Protein AF-A0A174ZWY0-F1 (afdb_monomer_lite)

Organism: NCBI:txid39492

Sequence (234 aa):
MPGLCCGNSKGGGRMTVTKEIIAAKVEEMAKLSKEKATLDLRYKELEAFFLKLGGEKLRDSKRRTCTFDDNDGHDVTYTEARTVKIISPAVLKRLMGDAFGDYIKESLEPKYTFKSKELERTFASVYSADIAVPERKLTVDEFYDQLPCDDSAKSALRKKLKGANFLTDCKNLVSIGGFSDEDAADYAYLFSECLEWQRFMTVLDTIESKRTVEEVIRAINSAISVSDTTKITV

pLDDT: mean 82.77, std 14.69, range [33.56, 97.81]

Structure (mmCIF, N/CA/C/O backbone):
data_AF-A0A174ZWY0-F1
#
_entry.id   AF-A0A174ZWY0-F1
#
loop_
_atom_site.group_PDB
_atom_site.id
_atom_site.type_symbol
_atom_site.label_atom_id
_atom_site.label_alt_id
_atom_site.label_comp_id
_atom_site.label_asym_id
_atom_site.label_entity_id
_atom_site.label_seq_id
_atom_site.pdbx_PDB_ins_code
_atom_site.Cartn_x
_atom_site.Cartn_y
_atom_site.Cartn_z
_atom_site.occupancy
_atom_site.B_iso_or_equiv
_atom_site.auth_seq_id
_atom_site.auth_comp_id
_atom_site.auth_asym_id
_atom_site.auth_atom_id
_atom_site.pdbx_PDB_model_num
ATOM 1 N N . MET A 1 1 ? 39.616 13.494 51.678 1.00 34.00 1 MET A N 1
ATOM 2 C CA . MET A 1 1 ? 39.734 14.419 50.529 1.00 34.00 1 MET A CA 1
ATOM 3 C C . MET A 1 1 ? 40.102 13.614 49.293 1.00 34.00 1 MET A C 1
ATOM 5 O O . MET A 1 1 ? 40.924 12.722 49.439 1.00 34.00 1 MET A O 1
ATOM 9 N N . PRO A 1 2 ? 39.586 13.946 48.105 1.00 38.81 2 PRO A N 1
ATOM 10 C CA . PRO A 1 2 ? 38.194 13.875 47.669 1.00 38.81 2 PRO A CA 1
ATOM 11 C C . PRO A 1 2 ? 37.958 12.661 46.747 1.00 38.81 2 PRO A C 1
ATOM 13 O O . PRO A 1 2 ? 38.846 12.228 46.018 1.00 38.81 2 PRO A O 1
ATOM 16 N N . GLY A 1 3 ? 36.740 12.119 46.796 1.00 34.44 3 GLY A N 1
ATOM 17 C CA . GLY A 1 3 ? 36.293 11.021 45.945 1.00 34.44 3 GLY A CA 1
ATOM 18 C C . GLY A 1 3 ? 36.010 11.471 44.511 1.00 34.44 3 GLY A C 1
ATOM 19 O O . GLY A 1 3 ? 35.373 12.500 44.288 1.00 34.44 3 GLY A O 1
ATOM 20 N N . LEU A 1 4 ? 36.457 10.668 43.544 1.00 36.72 4 LEU A N 1
ATOM 21 C CA . LEU A 1 4 ? 36.043 10.768 42.147 1.00 36.72 4 LEU A CA 1
ATOM 22 C C . LEU A 1 4 ? 34.614 10.223 42.014 1.00 36.72 4 LEU A C 1
ATOM 24 O O . LEU A 1 4 ? 34.397 9.018 41.907 1.00 36.72 4 LEU A O 1
ATOM 28 N N . CYS A 1 5 ? 33.630 11.119 42.010 1.00 34.81 5 CYS A N 1
ATOM 29 C CA . CYS A 1 5 ? 32.322 10.830 41.434 1.00 34.81 5 CYS A CA 1
ATOM 30 C C . CYS A 1 5 ? 32.429 10.971 39.912 1.00 34.81 5 CYS A C 1
ATOM 32 O O . CYS A 1 5 ? 32.392 12.080 39.382 1.00 34.81 5 CYS A O 1
ATOM 34 N N . CYS A 1 6 ? 32.552 9.849 39.202 1.00 34.34 6 CYS A N 1
ATOM 35 C CA . CYS A 1 6 ? 32.294 9.804 37.765 1.00 34.34 6 CYS A CA 1
ATOM 36 C C . CYS A 1 6 ? 30.782 9.952 37.544 1.00 34.34 6 CYS A C 1
ATOM 38 O O . CYS A 1 6 ? 30.028 8.982 37.594 1.00 34.34 6 CYS A O 1
ATOM 40 N N . GLY A 1 7 ? 30.340 11.196 37.353 1.00 33.56 7 GLY A N 1
ATOM 41 C CA . GLY A 1 7 ? 28.986 11.524 36.929 1.00 33.56 7 GLY A CA 1
ATOM 42 C C . GLY A 1 7 ? 28.721 10.958 35.537 1.00 33.56 7 GLY A C 1
ATOM 43 O O . GLY A 1 7 ? 29.309 11.390 34.548 1.00 33.56 7 GLY A O 1
ATOM 44 N N . ASN A 1 8 ? 27.834 9.972 35.479 1.00 36.81 8 ASN A N 1
ATOM 45 C CA . ASN A 1 8 ? 27.366 9.341 34.257 1.00 36.81 8 ASN A CA 1
ATOM 46 C C . ASN A 1 8 ? 26.447 10.333 33.517 1.00 36.81 8 ASN A C 1
ATOM 48 O O . ASN A 1 8 ? 25.274 10.479 33.857 1.00 36.81 8 ASN A O 1
ATOM 52 N N . SER A 1 9 ? 26.982 11.057 32.532 1.00 39.25 9 SER A N 1
ATOM 53 C CA . SER A 1 9 ? 26.181 11.912 31.652 1.00 39.25 9 SER A CA 1
ATOM 54 C C . SER A 1 9 ? 25.393 11.037 30.675 1.00 39.25 9 SER A C 1
ATOM 56 O O . SER A 1 9 ? 25.920 10.568 29.669 1.00 39.25 9 SER A O 1
ATOM 58 N N . LYS A 1 10 ? 24.117 10.794 30.979 1.00 45.34 10 LYS A N 1
ATOM 59 C CA . LYS A 1 10 ? 23.123 10.314 30.008 1.00 45.34 10 LYS A CA 1
ATOM 60 C C . LYS A 1 10 ? 21.971 11.309 29.925 1.00 45.34 10 LYS A C 1
ATOM 62 O O . LYS A 1 10 ? 20.840 11.017 30.290 1.00 45.34 10 LYS A O 1
ATOM 67 N N . GLY A 1 11 ? 22.282 12.505 29.434 1.00 36.53 11 GLY A N 1
ATOM 68 C CA . GLY A 1 11 ? 21.287 13.416 28.881 1.00 36.53 11 GLY A CA 1
ATOM 69 C C . GLY A 1 11 ? 21.081 13.087 27.408 1.00 36.53 11 GLY A C 1
ATOM 70 O O . GLY A 1 11 ? 21.763 13.644 26.554 1.00 36.53 11 GLY A O 1
ATOM 71 N N . GLY A 1 12 ? 20.166 12.165 27.101 1.00 40.59 12 GLY A N 1
ATOM 72 C CA . GLY A 1 12 ? 19.609 12.044 25.755 1.00 40.59 12 GLY A CA 1
ATOM 73 C C . GLY A 1 12 ? 18.802 13.304 25.462 1.00 40.59 12 GLY A C 1
ATOM 74 O O . GLY A 1 12 ? 17.623 13.378 25.799 1.00 40.59 12 GLY A O 1
ATOM 75 N N . GLY A 1 13 ? 19.464 14.332 24.932 1.00 38.00 13 GLY A N 1
ATOM 76 C CA . GLY A 1 13 ? 18.830 15.596 24.591 1.00 38.00 13 GLY A CA 1
ATOM 77 C C . GLY A 1 13 ? 17.748 15.361 23.544 1.00 38.00 13 GLY A C 1
ATOM 78 O O . GLY A 1 13 ? 18.050 14.967 22.419 1.00 38.00 13 GLY A O 1
ATOM 79 N N . ARG A 1 14 ? 16.484 15.616 23.902 1.00 51.75 14 ARG A N 1
ATOM 80 C CA . ARG A 1 14 ? 15.438 15.855 22.903 1.00 51.75 14 ARG A CA 1
ATOM 81 C C . ARG A 1 14 ? 15.945 16.975 22.000 1.00 51.75 14 ARG A C 1
ATOM 83 O O . ARG A 1 14 ? 16.195 18.074 22.490 1.00 51.75 14 ARG A O 1
ATOM 90 N N . MET A 1 15 ? 16.104 16.701 20.707 1.00 56.00 15 MET A N 1
ATOM 91 C CA . MET A 1 15 ? 16.313 17.751 19.715 1.00 56.00 15 MET A CA 1
ATOM 92 C C . MET A 1 15 ? 15.121 18.706 19.807 1.00 56.00 15 MET A C 1
ATOM 94 O O . MET A 1 15 ? 14.015 18.368 19.391 1.00 56.00 15 MET A O 1
ATOM 98 N N . THR A 1 16 ? 15.322 19.887 20.384 1.00 61.09 16 THR A N 1
ATOM 99 C CA . THR A 1 16 ? 14.327 20.958 20.353 1.00 61.09 16 THR A CA 1
ATOM 100 C C . THR A 1 16 ? 14.375 21.575 18.962 1.00 61.09 16 THR A C 1
ATOM 102 O O . THR A 1 16 ? 15.121 22.520 18.713 1.00 61.09 16 THR A O 1
ATOM 105 N N . VAL A 1 17 ? 13.644 20.977 18.023 1.00 74.19 17 VAL A N 1
ATOM 106 C CA . VAL A 1 17 ? 13.500 21.510 16.667 1.00 74.19 17 VAL A CA 1
ATOM 107 C C . VAL A 1 17 ? 12.446 22.611 16.706 1.00 74.19 17 VAL A C 1
ATOM 109 O O . VAL A 1 17 ? 11.287 22.348 17.019 1.00 74.19 17 VAL A O 1
ATOM 112 N N . THR A 1 18 ? 12.844 23.850 16.421 1.00 86.75 18 THR A N 1
ATOM 113 C CA . THR A 1 18 ? 11.901 24.972 16.352 1.00 86.75 18 THR A CA 1
ATOM 114 C C . THR A 1 18 ? 11.183 24.998 15.003 1.00 86.75 18 THR A C 1
ATOM 116 O O . THR A 1 18 ? 11.655 24.432 14.011 1.00 86.75 18 THR A O 1
ATOM 119 N N . LYS A 1 19 ? 10.031 25.672 14.945 1.00 87.38 19 LYS A N 1
ATOM 120 C CA . LYS A 1 19 ? 9.226 25.792 13.721 1.00 87.38 19 LYS A CA 1
ATOM 121 C C . LYS A 1 19 ? 10.008 26.462 12.586 1.00 87.38 19 LYS A C 1
ATOM 123 O O . LYS A 1 19 ? 9.842 26.093 11.428 1.00 87.38 19 LYS A O 1
ATOM 128 N N . GLU A 1 20 ? 10.892 27.393 12.925 1.00 87.62 20 GLU A N 1
ATOM 129 C CA . GLU A 1 20 ? 11.768 28.103 11.992 1.00 87.62 20 GLU A CA 1
ATOM 130 C C . GLU A 1 20 ? 12.791 27.152 11.356 1.00 87.62 20 GLU A C 1
ATOM 132 O O . GLU A 1 20 ? 13.014 27.210 10.149 1.00 87.62 20 GLU A O 1
ATOM 137 N N . ILE A 1 21 ? 13.356 26.221 12.136 1.00 88.81 21 ILE A N 1
ATOM 138 C CA . ILE A 1 21 ? 14.280 25.197 11.624 1.00 88.81 21 ILE A CA 1
ATOM 139 C C . ILE A 1 21 ? 13.548 24.244 10.669 1.00 88.81 21 ILE A C 1
ATOM 141 O O . ILE A 1 21 ? 14.082 23.909 9.612 1.00 88.81 21 ILE A O 1
ATOM 145 N N . ILE A 1 22 ? 12.317 23.835 11.003 1.00 89.19 22 ILE A N 1
ATOM 146 C CA . ILE A 1 22 ? 11.490 22.991 10.122 1.00 89.19 22 ILE A CA 1
ATOM 147 C C . ILE A 1 22 ? 11.194 23.726 8.811 1.00 89.19 22 ILE A C 1
ATOM 149 O O . ILE A 1 22 ? 11.384 23.153 7.740 1.00 89.19 22 ILE A O 1
ATOM 153 N N . ALA A 1 23 ? 10.777 24.994 8.882 1.00 89.38 23 ALA A N 1
ATOM 154 C CA . ALA A 1 23 ? 10.477 25.802 7.703 1.00 89.38 23 ALA A CA 1
ATOM 155 C C . ALA A 1 23 ? 11.699 25.951 6.782 1.00 89.38 23 ALA A C 1
ATOM 157 O O . ALA A 1 23 ? 11.582 25.708 5.582 1.00 89.38 23 ALA A O 1
ATOM 158 N N . ALA A 1 24 ? 12.878 26.241 7.344 1.00 91.56 24 ALA A N 1
ATOM 159 C CA . ALA A 1 24 ? 14.123 26.327 6.582 1.00 91.56 24 ALA A CA 1
ATOM 160 C C . ALA A 1 24 ? 14.482 24.996 5.895 1.00 91.56 24 ALA A C 1
ATOM 162 O O . ALA A 1 24 ? 14.919 24.986 4.746 1.00 91.56 24 ALA A O 1
ATOM 163 N N . LYS A 1 25 ? 14.259 23.856 6.566 1.00 91.00 25 LYS A N 1
ATOM 164 C CA . LYS A 1 25 ? 14.506 22.526 5.985 1.00 91.00 25 LYS A CA 1
ATOM 165 C C . LYS A 1 25 ? 13.520 22.175 4.873 1.00 91.00 25 LYS A C 1
ATOM 167 O O . LYS A 1 25 ? 13.927 21.600 3.867 1.00 91.00 25 LYS A O 1
ATOM 172 N N . VAL A 1 26 ? 12.248 22.541 5.019 1.00 91.00 26 VAL A N 1
ATOM 173 C CA . VAL A 1 26 ? 11.244 22.380 3.956 1.00 91.00 26 VAL A CA 1
ATOM 174 C C . VAL A 1 26 ? 11.603 23.236 2.738 1.00 91.00 26 VAL A C 1
ATOM 176 O O . VAL A 1 26 ? 11.558 22.738 1.615 1.00 91.00 26 VAL A O 1
ATOM 179 N N . GLU A 1 27 ? 12.016 24.489 2.947 1.00 92.56 27 GLU A N 1
ATOM 180 C CA . GLU A 1 27 ? 12.454 25.385 1.871 1.00 92.56 27 GLU A CA 1
ATOM 181 C C . GLU A 1 27 ? 13.687 24.839 1.132 1.00 92.56 27 GLU A C 1
ATOM 183 O O . GLU A 1 27 ? 13.699 24.787 -0.100 1.00 92.56 27 GLU A O 1
ATOM 188 N N . GLU A 1 28 ? 14.690 24.357 1.872 1.00 92.69 28 GLU A N 1
ATOM 189 C CA . GLU A 1 28 ? 15.891 23.727 1.316 1.00 92.69 28 GLU A CA 1
ATOM 190 C C . GLU A 1 28 ? 15.538 22.498 0.461 1.00 92.69 28 GLU A C 1
ATOM 192 O O . GLU A 1 28 ? 15.975 22.398 -0.689 1.00 92.69 28 GLU A O 1
ATOM 197 N N . MET A 1 29 ? 14.684 21.595 0.963 1.00 92.06 29 MET A N 1
ATOM 198 C CA . MET A 1 29 ? 14.236 20.431 0.191 1.00 92.06 29 MET A CA 1
ATOM 199 C C . MET A 1 29 ? 13.453 20.829 -1.068 1.00 92.06 29 MET A C 1
ATOM 201 O O . MET A 1 29 ? 13.644 20.226 -2.125 1.00 92.06 29 MET A O 1
ATOM 205 N N . ALA A 1 30 ? 12.595 21.850 -0.987 1.00 92.88 30 ALA A N 1
ATOM 206 C CA . ALA A 1 30 ? 11.836 22.339 -2.137 1.00 92.88 30 ALA A CA 1
ATOM 207 C C . ALA A 1 30 ? 12.755 22.929 -3.217 1.00 92.88 30 ALA A C 1
ATOM 209 O O . ALA A 1 30 ? 12.532 22.712 -4.412 1.00 92.88 30 ALA A O 1
ATOM 210 N N . LYS A 1 31 ? 13.812 23.639 -2.810 1.00 93.38 31 LYS A N 1
ATOM 211 C CA . LYS A 1 31 ? 14.824 24.175 -3.724 1.00 93.38 31 LYS A CA 1
ATOM 212 C C . LYS A 1 31 ? 15.620 23.059 -4.402 1.00 93.38 31 LYS A C 1
ATOM 214 O O . LYS A 1 31 ? 15.676 23.026 -5.630 1.00 93.38 31 LYS A O 1
ATOM 219 N N . LEU A 1 32 ? 16.151 22.109 -3.629 1.00 93.75 32 LEU A N 1
ATOM 220 C CA . LEU A 1 32 ? 16.907 20.970 -4.163 1.00 93.75 32 LEU A CA 1
ATOM 221 C C . LEU A 1 32 ? 16.057 20.102 -5.099 1.00 93.75 32 LEU A C 1
ATOM 223 O O . LEU A 1 32 ? 16.551 19.617 -6.113 1.00 93.75 32 LEU A O 1
ATOM 227 N N . SER A 1 33 ? 14.763 19.946 -4.805 1.00 90.56 33 SER A N 1
ATOM 228 C CA . SER A 1 33 ? 13.827 19.224 -5.674 1.00 90.56 33 SER A CA 1
ATOM 229 C C . SER A 1 33 ? 13.695 19.891 -7.054 1.00 90.56 33 SER A C 1
ATOM 231 O O . SER A 1 33 ? 13.751 19.216 -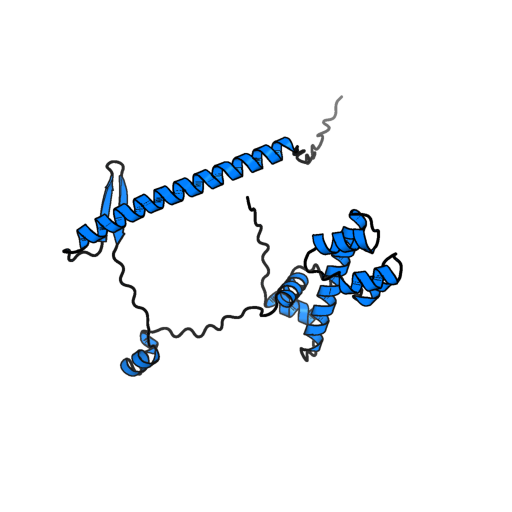8.085 1.00 90.56 33 SER A O 1
ATOM 233 N N . LYS A 1 34 ? 13.619 21.230 -7.100 1.00 92.69 34 LYS A N 1
ATOM 234 C CA . LYS A 1 34 ? 13.615 21.999 -8.360 1.00 92.69 34 LYS A CA 1
ATOM 235 C C . LYS A 1 34 ? 14.949 21.915 -9.106 1.00 92.69 34 LYS A C 1
ATOM 237 O O . LYS A 1 34 ? 14.957 21.764 -10.329 1.00 92.69 34 LYS A O 1
ATOM 242 N N . GLU A 1 35 ? 16.067 22.005 -8.389 1.00 93.94 35 GLU A N 1
ATOM 243 C CA . GLU A 1 35 ? 17.407 21.881 -8.977 1.00 93.94 35 GLU A CA 1
ATOM 244 C C . GLU A 1 35 ? 17.608 20.494 -9.596 1.00 93.94 35 GLU A C 1
ATOM 246 O O . GLU A 1 35 ? 18.017 20.399 -10.751 1.00 93.94 35 GLU A O 1
ATOM 251 N N . LYS A 1 36 ? 17.211 19.425 -8.893 1.00 91.38 36 LYS A N 1
ATOM 252 C CA . LYS A 1 36 ? 17.232 18.055 -9.419 1.00 91.38 36 LYS A CA 1
ATOM 253 C C . LYS A 1 36 ? 16.406 17.924 -10.695 1.00 91.38 36 LYS A C 1
ATOM 255 O O . LYS A 1 36 ? 16.900 17.380 -11.672 1.00 91.38 36 LYS A O 1
ATOM 260 N N . ALA A 1 37 ? 15.187 18.462 -10.721 1.00 89.50 37 ALA A N 1
ATOM 261 C CA . ALA A 1 37 ? 14.355 18.423 -11.923 1.00 89.50 37 ALA A CA 1
ATOM 262 C C . ALA A 1 37 ? 15.011 19.148 -13.115 1.00 89.50 37 ALA A C 1
ATOM 264 O O . ALA A 1 37 ? 14.915 18.689 -14.253 1.00 89.50 37 ALA A O 1
ATOM 265 N N . THR A 1 38 ? 15.710 20.257 -12.854 1.00 93.44 38 THR A N 1
ATOM 266 C CA . THR A 1 38 ? 16.451 21.009 -13.879 1.00 93.44 38 THR A CA 1
ATOM 267 C C . THR A 1 38 ? 17.670 20.230 -14.378 1.00 93.44 38 THR A C 1
ATOM 269 O O . THR A 1 38 ? 17.904 20.156 -15.584 1.00 93.44 38 THR A O 1
ATOM 272 N N . LEU A 1 39 ? 18.431 19.612 -13.471 1.00 94.56 39 LEU A N 1
ATOM 273 C CA . LEU A 1 39 ? 19.570 18.760 -13.818 1.00 94.56 39 LEU A CA 1
ATOM 274 C C . LEU A 1 39 ? 19.132 17.513 -14.593 1.00 94.56 39 LEU A C 1
ATOM 276 O O . LEU A 1 39 ? 19.761 17.186 -15.593 1.00 94.56 39 LEU A O 1
ATOM 280 N N . ASP A 1 40 ? 18.028 16.872 -14.203 1.00 91.19 40 ASP A N 1
ATOM 281 C CA . ASP A 1 40 ? 17.451 15.729 -14.917 1.00 91.19 40 ASP A CA 1
ATOM 282 C C . ASP A 1 40 ? 17.027 16.119 -16.342 1.00 91.19 40 ASP A C 1
ATOM 284 O O . ASP A 1 40 ? 17.222 15.349 -17.284 1.00 91.19 40 ASP A O 1
ATOM 288 N N . LEU A 1 41 ? 16.464 17.320 -16.527 1.00 92.88 41 LEU A N 1
ATOM 289 C CA . LEU A 1 41 ? 16.153 17.848 -17.858 1.00 92.88 41 LEU A CA 1
ATOM 290 C C . LEU A 1 41 ? 17.434 18.025 -18.682 1.00 92.88 41 LEU A C 1
ATOM 292 O O . LEU A 1 41 ? 17.510 17.546 -19.812 1.00 92.88 41 LEU A O 1
ATOM 296 N N . ARG A 1 42 ? 18.455 18.665 -18.101 1.00 93.75 42 ARG A N 1
ATOM 297 C CA . ARG A 1 42 ? 19.728 18.909 -18.784 1.00 93.75 42 ARG A CA 1
ATOM 298 C C . ARG A 1 42 ? 20.447 17.608 -19.139 1.00 93.75 42 ARG A C 1
ATOM 300 O O . ARG A 1 42 ? 21.005 17.499 -20.226 1.00 93.75 42 ARG A O 1
ATOM 307 N N . TYR A 1 43 ? 20.400 16.616 -18.255 1.00 91.50 43 TYR A N 1
ATOM 308 C CA . TYR A 1 43 ? 20.933 15.283 -18.508 1.00 91.50 43 TYR A CA 1
ATOM 309 C C . TYR A 1 43 ? 20.226 14.623 -19.698 1.00 91.50 43 TYR A C 1
ATOM 311 O O . TYR A 1 43 ? 20.893 14.170 -20.623 1.00 91.50 43 TYR A O 1
ATOM 319 N N . LYS A 1 44 ? 18.888 14.675 -19.753 1.00 92.06 44 LYS A N 1
ATOM 320 C CA . LYS A 1 44 ? 18.106 14.151 -20.889 1.00 92.06 44 LYS A CA 1
ATOM 321 C C . LYS A 1 44 ? 18.402 14.862 -22.210 1.00 92.06 44 LYS A C 1
ATOM 323 O O . LYS A 1 44 ? 18.403 14.222 -23.258 1.00 92.06 44 LYS A O 1
ATOM 328 N N . GLU A 1 45 ? 18.652 16.171 -22.190 1.00 93.44 45 GLU A N 1
ATOM 329 C CA . GLU A 1 45 ? 19.085 16.909 -23.387 1.00 93.44 45 GLU A CA 1
ATOM 330 C C . GLU A 1 45 ? 20.435 16.396 -23.909 1.00 93.44 45 GLU A C 1
ATOM 332 O O . GLU A 1 45 ? 20.600 16.212 -25.117 1.00 93.44 45 GLU A O 1
ATOM 337 N N . LEU A 1 46 ? 21.387 16.126 -23.008 1.00 93.12 46 LEU A N 1
ATOM 338 C CA . LEU A 1 46 ? 22.687 15.547 -23.357 1.00 93.12 46 LEU A CA 1
ATOM 339 C C . LEU A 1 46 ? 22.549 14.104 -23.865 1.00 93.12 46 LEU A C 1
ATOM 341 O O . LEU A 1 46 ? 23.141 13.761 -24.887 1.00 93.12 46 LEU A O 1
ATOM 345 N N . GLU A 1 47 ? 21.724 13.274 -23.220 1.00 90.12 47 GLU A N 1
ATOM 346 C CA . GLU A 1 47 ? 21.402 11.928 -23.713 1.00 90.12 47 GLU A CA 1
ATOM 347 C C . GLU A 1 47 ? 20.819 11.980 -25.130 1.00 90.12 47 GLU A C 1
ATOM 349 O O . GLU A 1 47 ? 21.249 11.233 -26.009 1.00 90.12 47 GLU A O 1
ATOM 354 N N . ALA A 1 48 ? 19.876 12.893 -25.386 1.00 91.94 48 ALA A N 1
ATOM 355 C CA . ALA A 1 48 ? 19.270 13.066 -26.702 1.00 91.94 48 ALA A CA 1
ATOM 356 C C . ALA A 1 48 ? 20.294 13.506 -27.763 1.00 91.94 48 ALA A C 1
ATOM 358 O O . ALA A 1 48 ? 20.246 13.025 -28.901 1.00 91.94 48 ALA A O 1
ATOM 359 N N . PHE A 1 49 ? 21.241 14.376 -27.396 1.00 93.56 49 PHE A N 1
ATOM 360 C CA . PHE A 1 49 ? 22.348 14.773 -28.266 1.00 93.56 49 PHE A CA 1
ATOM 361 C C . PHE A 1 49 ? 23.193 13.561 -28.689 1.00 93.56 49 PHE A C 1
ATOM 363 O O . PHE A 1 49 ? 23.374 13.331 -29.889 1.00 93.56 49 PHE A O 1
ATOM 370 N N . PHE A 1 50 ? 23.648 12.742 -27.734 1.00 92.44 50 PHE A N 1
ATOM 371 C CA . PHE A 1 50 ? 24.456 11.556 -28.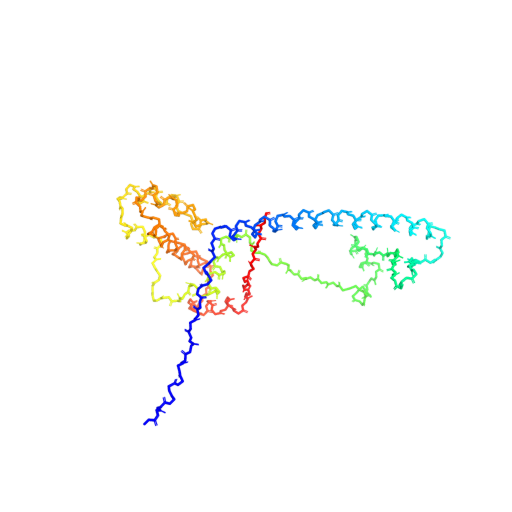037 1.00 92.44 50 PHE A CA 1
ATOM 372 C C . PHE A 1 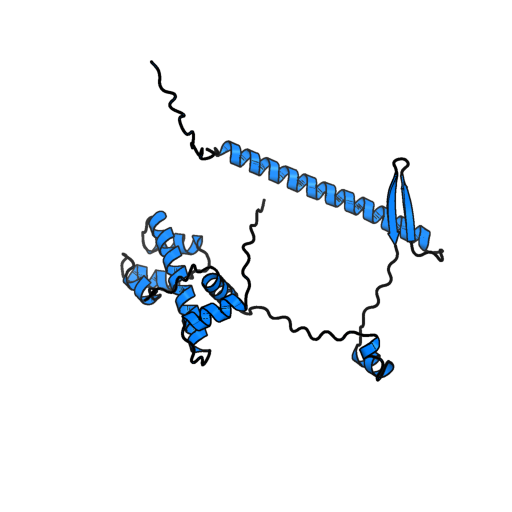50 ? 23.661 10.440 -28.720 1.00 92.44 50 PHE A C 1
ATOM 374 O O . PHE A 1 50 ? 24.226 9.704 -29.528 1.00 92.44 50 PHE A O 1
ATOM 381 N N . LEU A 1 51 ? 22.353 10.340 -28.476 1.00 89.62 51 LEU A N 1
ATOM 382 C CA . LEU A 1 51 ? 21.478 9.401 -29.176 1.00 89.62 51 LEU A CA 1
ATOM 383 C C . LEU A 1 51 ? 21.377 9.734 -30.670 1.00 89.62 51 LEU A C 1
ATOM 385 O O . LEU A 1 51 ? 21.480 8.836 -31.507 1.00 89.62 51 LEU A O 1
ATOM 389 N N . LYS A 1 52 ? 21.231 11.020 -31.013 1.00 91.12 52 LYS A N 1
ATOM 390 C CA . LYS A 1 52 ? 21.224 11.473 -32.409 1.00 91.12 52 LYS A CA 1
ATOM 391 C C . LYS A 1 52 ? 22.595 11.289 -33.062 1.00 91.12 52 LYS A C 1
ATOM 393 O O . LYS A 1 52 ? 22.683 10.705 -34.140 1.00 91.12 52 LYS A O 1
ATOM 398 N N . LEU A 1 53 ? 23.657 11.743 -32.394 1.00 91.31 53 LEU A N 1
ATOM 399 C CA . LEU A 1 53 ? 25.024 11.675 -32.911 1.00 91.31 53 LEU A CA 1
ATOM 400 C C . LEU A 1 53 ? 25.500 10.227 -33.105 1.00 91.31 53 LEU A C 1
ATOM 402 O O . LEU A 1 53 ? 26.085 9.893 -34.135 1.00 91.31 53 LEU A O 1
ATOM 406 N N . GLY A 1 54 ? 25.230 9.357 -32.130 1.00 89.81 54 GLY A N 1
ATOM 407 C CA . GLY A 1 54 ? 25.532 7.930 -32.201 1.00 89.81 54 GLY A CA 1
ATOM 408 C C . GLY A 1 54 ? 24.776 7.234 -33.332 1.00 89.81 54 GLY A C 1
ATOM 409 O O . GLY A 1 54 ? 25.390 6.508 -34.113 1.00 89.81 54 GLY A O 1
ATOM 410 N N . GLY A 1 55 ? 23.477 7.521 -33.481 1.00 88.06 55 GLY A N 1
ATOM 411 C CA . GLY A 1 55 ? 22.660 6.987 -34.573 1.00 88.06 55 GLY A CA 1
ATOM 412 C C . GLY A 1 55 ? 23.159 7.412 -35.958 1.00 88.06 55 GLY A C 1
ATOM 413 O O . GLY A 1 55 ? 23.280 6.579 -36.851 1.00 88.06 55 GLY A O 1
ATOM 414 N N . GLU A 1 56 ? 23.526 8.684 -36.145 1.00 89.75 56 GLU A N 1
ATOM 415 C CA . GLU A 1 56 ? 24.113 9.169 -37.405 1.00 89.75 56 GLU A CA 1
ATOM 416 C C . GLU A 1 56 ? 25.466 8.502 -37.707 1.00 89.75 56 GLU A C 1
ATOM 418 O O . GLU A 1 56 ? 25.709 8.087 -38.841 1.00 89.75 56 GLU A O 1
ATOM 423 N N . LYS A 1 57 ? 26.327 8.340 -36.693 1.00 89.62 57 LYS A N 1
ATOM 424 C CA . LYS A 1 57 ? 27.658 7.721 -36.824 1.00 89.62 57 LYS A CA 1
ATOM 425 C C . LYS A 1 57 ? 27.592 6.224 -37.140 1.00 89.62 57 LYS A C 1
ATOM 427 O O . LYS A 1 57 ? 28.486 5.704 -37.811 1.00 89.62 57 LYS A O 1
ATOM 432 N N . LEU A 1 58 ? 26.568 5.523 -36.650 1.00 88.94 58 LEU A N 1
ATOM 433 C CA . LEU A 1 58 ? 26.395 4.085 -36.872 1.00 88.94 58 LEU A CA 1
ATOM 434 C C . LEU A 1 58 ? 25.497 3.734 -38.066 1.00 88.94 58 LEU A C 1
ATOM 436 O O . LEU A 1 58 ? 25.569 2.597 -38.529 1.00 88.94 58 LEU A O 1
ATOM 440 N N . ARG A 1 59 ? 24.749 4.694 -38.630 1.00 84.19 59 ARG A N 1
ATOM 441 C CA . ARG A 1 59 ? 23.806 4.483 -39.748 1.00 84.19 59 ARG A CA 1
ATOM 442 C C . ARG A 1 59 ? 24.397 3.712 -40.931 1.00 84.19 59 ARG A C 1
ATOM 444 O O . ARG A 1 59 ? 23.741 2.828 -41.472 1.00 84.19 59 ARG A O 1
ATOM 451 N N . ASP A 1 60 ? 25.633 4.036 -41.304 1.00 81.50 60 ASP A N 1
ATOM 452 C CA . ASP A 1 60 ? 26.348 3.440 -42.441 1.00 81.50 60 ASP A CA 1
ATOM 453 C C . ASP A 1 60 ? 27.524 2.543 -41.979 1.00 81.50 60 ASP A C 1
ATOM 455 O O . ASP A 1 60 ? 28.432 2.209 -42.743 1.00 81.50 60 ASP A O 1
ATOM 459 N N . SER A 1 61 ? 27.527 2.143 -40.701 1.00 82.56 61 SER A N 1
ATOM 460 C CA . SER A 1 61 ? 28.592 1.363 -40.067 1.00 82.56 61 SER A CA 1
ATOM 461 C C . SER A 1 61 ? 28.218 -0.111 -39.902 1.00 82.56 61 SER A C 1
ATOM 463 O O . SER A 1 61 ? 27.074 -0.472 -39.648 1.00 82.56 61 SER A O 1
ATOM 465 N N . LYS A 1 62 ? 29.222 -0.996 -39.961 1.00 82.31 62 LYS A N 1
ATOM 466 C CA . LYS A 1 62 ? 29.076 -2.402 -39.533 1.00 82.31 62 LYS A CA 1
ATOM 467 C C . LYS A 1 62 ? 29.174 -2.570 -38.009 1.00 82.31 62 LYS A C 1
ATOM 469 O O . LYS A 1 62 ? 28.914 -3.659 -37.498 1.00 82.31 62 LYS A O 1
ATOM 474 N N . ARG A 1 63 ? 29.612 -1.532 -37.284 1.00 84.06 63 ARG A N 1
ATOM 475 C CA . ARG A 1 63 ? 29.736 -1.536 -35.818 1.00 84.06 63 ARG A CA 1
ATOM 476 C C . ARG A 1 63 ? 28.396 -1.175 -35.182 1.00 84.06 63 ARG A C 1
ATOM 478 O O . ARG A 1 63 ? 27.628 -0.418 -35.753 1.00 84.06 63 ARG A O 1
ATOM 485 N N . ARG A 1 64 ? 28.148 -1.694 -33.979 1.00 85.06 64 ARG A N 1
ATOM 486 C CA . ARG A 1 64 ? 26.920 -1.437 -33.200 1.00 85.06 64 ARG A CA 1
ATOM 487 C C . ARG A 1 64 ? 27.147 -0.577 -31.964 1.00 85.06 64 ARG A C 1
ATOM 489 O O . ARG A 1 64 ? 26.213 -0.324 -31.212 1.00 85.06 64 ARG A O 1
ATOM 496 N N . THR A 1 65 ? 28.391 -0.176 -31.741 1.00 88.38 65 THR A N 1
ATOM 497 C CA . THR A 1 65 ? 28.790 0.662 -30.619 1.00 88.38 65 THR A CA 1
ATOM 498 C C . THR A 1 65 ? 29.695 1.770 -31.138 1.00 88.38 65 THR A C 1
ATOM 500 O O . THR A 1 65 ? 30.467 1.568 -32.087 1.00 88.38 65 THR A O 1
ATOM 503 N N . CYS A 1 66 ? 29.602 2.940 -30.523 1.00 89.00 66 CYS A N 1
ATOM 504 C CA . CYS A 1 66 ? 30.595 3.990 -30.655 1.00 89.00 66 CYS A CA 1
ATOM 505 C C . CYS A 1 66 ? 30.743 4.736 -29.332 1.00 89.00 66 CYS A C 1
ATOM 507 O O . CYS A 1 66 ? 29.759 4.985 -28.637 1.00 89.00 66 CYS A O 1
ATOM 509 N N . THR A 1 67 ? 31.975 5.120 -29.034 1.00 90.56 67 THR A N 1
ATOM 510 C CA . THR A 1 67 ? 32.337 5.850 -27.822 1.00 90.56 67 THR A CA 1
ATOM 511 C C . THR A 1 67 ? 32.729 7.278 -28.192 1.00 90.56 67 THR A C 1
ATOM 513 O O . THR A 1 67 ? 33.253 7.519 -29.290 1.00 90.56 67 THR A O 1
ATOM 516 N N . PHE A 1 68 ? 32.400 8.208 -27.304 1.00 90.69 68 PHE A N 1
ATOM 517 C CA . PHE A 1 68 ? 32.774 9.614 -27.349 1.00 90.69 68 PHE A CA 1
ATOM 518 C C . PHE A 1 68 ? 33.476 9.937 -26.036 1.00 90.69 68 PHE A C 1
ATOM 520 O O . PHE A 1 68 ? 32.843 9.859 -24.989 1.00 90.69 68 PHE A O 1
ATOM 527 N N . ASP A 1 69 ? 34.760 10.248 -26.099 1.00 91.56 69 ASP A N 1
ATOM 528 C CA . ASP A 1 69 ? 35.586 10.599 -24.950 1.00 91.56 69 ASP A CA 1
ATOM 529 C C . ASP A 1 69 ? 35.825 12.110 -24.859 1.00 91.56 69 ASP A C 1
ATOM 531 O O . ASP A 1 69 ? 35.735 12.837 -25.854 1.00 91.56 69 ASP A O 1
ATOM 535 N N . ASP A 1 70 ? 36.111 12.577 -23.648 1.00 88.81 70 ASP A N 1
ATOM 536 C CA . ASP A 1 70 ? 36.751 13.864 -23.421 1.00 88.81 70 ASP A CA 1
ATOM 537 C C . ASP A 1 70 ? 38.251 13.700 -23.129 1.00 88.81 70 ASP A C 1
ATOM 539 O O . ASP A 1 70 ? 38.781 12.600 -22.965 1.00 88.81 70 ASP A O 1
ATOM 543 N N . ASN A 1 71 ? 38.958 14.829 -23.064 1.00 86.31 71 ASN A N 1
ATOM 544 C CA . ASN A 1 71 ? 40.397 14.841 -22.797 1.00 86.31 71 ASN A CA 1
ATOM 545 C C . ASN A 1 71 ? 40.747 14.537 -21.327 1.00 86.31 71 ASN A C 1
ATOM 547 O O . ASN A 1 71 ? 41.930 14.419 -21.009 1.00 86.31 71 ASN A O 1
ATOM 551 N N . ASP A 1 72 ? 39.744 14.417 -20.454 1.00 85.31 72 ASP A N 1
ATOM 552 C CA . ASP A 1 72 ? 39.889 14.201 -19.013 1.00 85.31 72 ASP A CA 1
ATOM 553 C C . ASP A 1 72 ? 39.587 12.740 -18.614 1.00 85.31 72 ASP A C 1
ATOM 555 O O . ASP A 1 72 ? 39.649 12.376 -17.437 1.00 85.31 72 ASP A O 1
ATOM 559 N N . GLY A 1 73 ? 39.338 11.867 -19.599 1.00 80.50 73 GLY A N 1
ATOM 560 C CA . GLY A 1 73 ? 39.167 10.427 -19.412 1.00 80.50 73 GLY A CA 1
ATOM 561 C C . GLY A 1 73 ? 37.735 9.992 -19.099 1.00 80.50 73 GLY A C 1
ATOM 562 O O . GLY A 1 73 ? 37.536 8.868 -18.633 1.00 80.50 73 GLY A O 1
ATOM 563 N N . HIS A 1 74 ? 36.740 10.845 -19.340 1.00 88.31 74 HIS A N 1
ATOM 564 C CA . HIS A 1 74 ? 35.328 10.476 -19.304 1.00 88.31 74 HIS A CA 1
ATOM 565 C C . HIS A 1 74 ? 34.848 10.043 -20.686 1.00 88.31 74 HIS A C 1
ATOM 567 O O . HIS A 1 74 ? 35.242 10.619 -21.699 1.00 88.31 74 HIS A O 1
ATOM 573 N N . ASP A 1 75 ? 33.955 9.054 -20.740 1.00 89.88 75 ASP A N 1
ATOM 574 C CA . ASP A 1 75 ? 33.398 8.570 -21.994 1.00 89.88 75 ASP A CA 1
ATOM 575 C C . ASP A 1 75 ? 31.880 8.349 -21.946 1.00 89.88 75 ASP A C 1
ATOM 577 O O . ASP A 1 75 ? 31.283 7.986 -20.932 1.00 89.88 75 ASP A O 1
ATOM 581 N N . VAL A 1 76 ? 31.238 8.568 -23.092 1.00 89.06 76 VAL A N 1
ATOM 582 C CA . VAL A 1 76 ? 29.837 8.240 -23.350 1.00 89.06 76 VAL A CA 1
ATOM 583 C C . VAL A 1 76 ? 29.794 7.208 -24.465 1.00 89.06 76 VAL A C 1
ATOM 585 O O . VAL A 1 76 ? 30.217 7.464 -25.594 1.00 89.06 76 VAL A O 1
ATOM 588 N N . THR A 1 77 ? 29.247 6.032 -24.166 1.00 89.75 77 THR A N 1
ATOM 589 C CA . THR A 1 77 ? 29.139 4.937 -25.133 1.00 89.75 77 THR A CA 1
ATOM 590 C C . THR A 1 77 ? 27.699 4.770 -25.612 1.00 89.75 77 THR A C 1
ATOM 592 O O . THR A 1 77 ? 26.805 4.391 -24.859 1.00 89.75 77 THR A O 1
ATOM 595 N N . TYR A 1 78 ? 27.481 4.998 -26.907 1.00 88.88 78 TYR A N 1
ATOM 596 C CA . TYR A 1 78 ? 26.230 4.686 -27.591 1.00 88.88 78 TYR A CA 1
ATOM 597 C C . TYR A 1 78 ? 26.281 3.253 -28.126 1.00 88.88 78 TYR A C 1
ATOM 599 O O . TYR A 1 78 ? 27.220 2.880 -28.830 1.00 88.88 78 TYR A O 1
ATOM 607 N N . THR A 1 79 ? 25.267 2.448 -27.806 1.00 89.50 79 THR A N 1
ATOM 608 C CA . THR A 1 79 ? 25.143 1.064 -28.282 1.00 89.50 79 THR A CA 1
ATOM 609 C C . THR A 1 79 ? 23.749 0.820 -28.842 1.00 89.50 79 THR A C 1
ATOM 611 O O . THR A 1 79 ? 22.757 0.879 -28.118 1.00 89.50 79 THR A O 1
ATOM 614 N N . GLU A 1 80 ? 23.664 0.462 -30.121 1.00 85.25 80 GLU A N 1
ATOM 615 C CA . GLU A 1 80 ? 22.425 -0.034 -30.707 1.00 85.25 80 GLU A CA 1
ATOM 616 C C . GLU A 1 80 ? 22.199 -1.467 -30.236 1.00 85.25 80 GLU A C 1
ATOM 618 O O . GLU A 1 80 ? 22.773 -2.401 -30.794 1.00 85.25 80 GLU A O 1
ATOM 623 N N . ALA A 1 81 ? 21.361 -1.676 -29.222 1.00 80.31 81 ALA A N 1
ATOM 624 C CA . ALA A 1 81 ? 20.942 -3.008 -28.795 1.00 80.31 81 ALA A CA 1
ATOM 625 C C . ALA A 1 81 ? 19.799 -3.539 -29.680 1.00 80.31 81 ALA A C 1
ATOM 627 O O . ALA A 1 81 ? 18.936 -2.800 -30.141 1.00 80.31 81 ALA A O 1
ATOM 628 N N . ARG A 1 82 ? 19.780 -4.854 -29.926 1.00 72.44 82 ARG A N 1
ATOM 629 C CA . ARG A 1 82 ? 18.691 -5.532 -30.643 1.00 72.44 82 ARG A CA 1
ATOM 630 C C . ARG A 1 82 ? 18.043 -6.404 -29.600 1.00 72.44 82 ARG A C 1
ATOM 632 O O . ARG A 1 82 ? 18.681 -7.322 -29.097 1.00 72.44 82 ARG A O 1
ATOM 639 N N . THR A 1 83 ? 16.815 -6.069 -29.249 1.00 75.06 83 THR A N 1
ATOM 640 C CA . THR A 1 83 ? 16.017 -6.893 -28.353 1.00 75.06 83 THR A CA 1
ATOM 641 C C . THR A 1 83 ? 15.105 -7.756 -29.206 1.00 75.06 83 THR A C 1
ATOM 643 O O . THR A 1 83 ? 14.517 -7.287 -30.179 1.00 75.06 83 THR A O 1
ATOM 646 N N . VAL A 1 84 ? 15.018 -9.039 -28.871 1.00 75.94 84 VAL A N 1
ATOM 647 C CA . VAL A 1 84 ? 14.052 -9.949 -29.481 1.00 75.94 84 VAL A CA 1
ATOM 648 C C . VAL A 1 84 ? 12.945 -10.154 -28.461 1.00 75.94 84 VAL A C 1
ATOM 650 O O . VAL A 1 84 ? 13.204 -10.573 -27.336 1.00 75.94 84 VAL A O 1
ATOM 653 N N . LYS A 1 85 ? 11.712 -9.827 -28.846 1.00 80.19 85 LYS A N 1
ATOM 654 C CA . LYS A 1 85 ? 10.515 -10.128 -28.059 1.00 80.19 85 LYS A CA 1
ATOM 655 C C . LYS A 1 85 ? 9.779 -11.275 -28.732 1.00 80.19 85 LYS A C 1
ATOM 657 O O . LYS A 1 85 ? 9.543 -11.236 -29.938 1.00 80.19 85 LYS A O 1
ATOM 662 N N . ILE A 1 86 ? 9.398 -12.284 -27.958 1.00 81.50 86 ILE A N 1
ATOM 663 C CA . ILE A 1 86 ? 8.558 -13.373 -28.455 1.00 81.50 86 ILE A CA 1
ATOM 664 C C . ILE A 1 86 ? 7.124 -12.838 -28.543 1.00 81.50 86 ILE A C 1
ATOM 666 O O . ILE A 1 86 ? 6.479 -12.624 -27.522 1.00 81.50 86 ILE A O 1
ATOM 670 N N . ILE A 1 87 ? 6.642 -12.583 -29.762 1.00 80.75 87 ILE A N 1
ATOM 671 C CA . ILE A 1 87 ? 5.287 -12.050 -30.010 1.00 80.75 87 ILE A CA 1
ATOM 672 C C . ILE A 1 87 ? 4.255 -13.184 -30.079 1.00 80.75 87 ILE A C 1
ATOM 674 O O . ILE A 1 87 ? 3.125 -13.028 -29.629 1.00 80.75 87 ILE A O 1
ATOM 678 N N . SER A 1 88 ? 4.650 -14.343 -30.615 1.00 80.62 88 SER A N 1
ATOM 679 C CA . SER A 1 88 ? 3.800 -15.534 -30.688 1.00 80.62 88 SER A CA 1
ATOM 680 C C . SER A 1 88 ? 4.553 -16.765 -30.186 1.00 80.62 88 SER A C 1
ATOM 682 O O . SER A 1 88 ? 5.203 -17.463 -30.973 1.00 80.62 88 SER A O 1
ATOM 684 N N . PRO A 1 89 ? 4.477 -17.048 -28.874 1.00 83.06 89 PRO A N 1
ATOM 685 C CA . PRO A 1 89 ? 5.089 -18.236 -28.292 1.00 83.06 89 PRO A CA 1
ATOM 686 C C . PRO A 1 89 ? 4.570 -19.526 -28.930 1.00 83.06 89 PRO A C 1
ATOM 688 O O . PRO A 1 89 ? 5.349 -20.437 -29.164 1.00 83.06 89 PRO A O 1
ATOM 691 N N . ALA A 1 90 ? 3.283 -19.589 -29.290 1.00 84.00 90 ALA A N 1
ATOM 692 C CA . ALA A 1 90 ? 2.679 -20.775 -29.900 1.00 84.00 90 ALA A CA 1
ATOM 693 C C . ALA A 1 90 ? 3.272 -21.105 -31.281 1.00 84.00 90 ALA A C 1
ATOM 695 O O . ALA A 1 90 ? 3.576 -22.263 -31.567 1.00 84.00 90 ALA A O 1
ATOM 696 N N . VAL A 1 91 ? 3.479 -20.093 -32.133 1.00 88.12 91 VAL A N 1
ATOM 697 C CA . VAL A 1 91 ? 4.111 -20.291 -33.449 1.00 88.12 91 VAL A CA 1
ATOM 698 C C . VAL A 1 91 ? 5.576 -20.682 -33.284 1.00 88.12 91 VAL A C 1
ATOM 700 O O . VAL A 1 91 ? 6.035 -21.591 -33.971 1.00 88.12 91 VAL A O 1
ATOM 703 N N . LEU A 1 92 ? 6.285 -20.038 -32.353 1.00 87.38 92 LEU A N 1
ATOM 704 C CA . LEU A 1 92 ? 7.681 -20.350 -32.063 1.00 87.38 92 LEU A CA 1
ATOM 705 C C . LEU A 1 92 ? 7.840 -21.777 -31.513 1.00 87.38 92 LEU A C 1
ATOM 707 O O . LEU A 1 92 ? 8.699 -22.513 -31.982 1.00 87.38 92 LEU A O 1
ATOM 711 N N . LYS A 1 93 ? 6.954 -22.203 -30.606 1.00 88.81 93 LYS A N 1
ATOM 712 C CA . LYS A 1 93 ? 6.900 -23.563 -30.050 1.00 88.81 93 LYS A CA 1
ATOM 713 C C . LYS A 1 93 ? 6.615 -24.605 -31.128 1.00 88.81 93 LYS A C 1
ATOM 715 O O . LYS A 1 93 ? 7.302 -25.616 -31.187 1.00 88.81 93 LYS A O 1
ATOM 720 N N . ARG A 1 94 ? 5.690 -24.326 -32.055 1.00 89.44 94 ARG A N 1
ATOM 721 C CA . ARG A 1 94 ? 5.439 -25.194 -33.220 1.00 89.44 94 ARG A CA 1
ATOM 722 C C . ARG A 1 94 ? 6.648 -25.295 -34.157 1.00 89.44 94 ARG A C 1
ATOM 724 O O . ARG A 1 94 ? 6.872 -26.354 -34.725 1.00 89.44 94 ARG A O 1
ATOM 731 N N . LEU A 1 95 ? 7.387 -24.202 -34.352 1.00 91.69 95 LEU A N 1
ATOM 732 C CA . LEU A 1 95 ? 8.550 -24.166 -35.243 1.00 91.69 95 LEU A CA 1
ATOM 733 C C . LEU A 1 95 ? 9.773 -24.869 -34.639 1.00 91.69 95 LEU A C 1
ATOM 735 O O . LEU A 1 95 ? 10.495 -25.548 -35.358 1.00 91.69 95 LEU A O 1
ATOM 739 N N . MET A 1 96 ? 10.004 -24.696 -33.337 1.00 89.69 96 MET A N 1
ATOM 740 C CA . MET A 1 96 ? 11.155 -25.272 -32.633 1.00 89.69 96 MET A CA 1
ATOM 741 C C . MET A 1 96 ? 10.920 -26.717 -32.179 1.00 89.69 96 MET A C 1
ATOM 743 O O . MET A 1 96 ? 11.888 -27.430 -31.927 1.00 89.69 96 MET A O 1
ATOM 747 N N . GLY A 1 97 ? 9.660 -27.156 -32.093 1.00 91.38 97 GLY A N 1
ATOM 748 C CA . GLY A 1 97 ? 9.305 -28.519 -31.709 1.00 91.38 97 GLY A CA 1
ATOM 749 C C . GLY A 1 97 ? 9.880 -28.892 -30.343 1.00 91.38 97 GLY A C 1
ATOM 750 O O . GLY A 1 97 ? 9.839 -28.092 -29.405 1.00 91.38 97 GLY A O 1
ATOM 751 N N . ASP A 1 98 ? 10.449 -30.091 -30.255 1.00 91.06 98 ASP A N 1
ATOM 752 C CA . ASP A 1 98 ? 10.986 -30.652 -29.010 1.00 91.06 98 ASP A CA 1
ATOM 753 C C . ASP A 1 98 ? 12.137 -29.819 -28.424 1.00 91.06 98 ASP A C 1
ATOM 755 O O . ASP A 1 98 ? 12.292 -29.751 -27.208 1.00 91.06 98 ASP A O 1
ATOM 759 N N . ALA A 1 99 ? 12.881 -29.096 -29.268 1.00 89.56 99 ALA A N 1
ATOM 760 C CA . ALA A 1 99 ? 13.996 -28.252 -28.842 1.00 89.56 99 ALA A CA 1
ATOM 761 C C . ALA A 1 99 ? 13.553 -26.922 -28.199 1.00 89.56 99 ALA A C 1
ATOM 763 O O . ALA A 1 99 ? 14.385 -26.155 -27.718 1.00 89.56 99 ALA A O 1
ATOM 764 N N . PHE A 1 100 ? 12.252 -26.591 -28.189 1.00 87.81 100 PHE A N 1
ATOM 765 C CA . PHE A 1 100 ? 11.768 -25.318 -27.639 1.00 87.81 100 PHE A CA 1
ATOM 766 C C . PHE A 1 100 ? 12.190 -25.118 -26.176 1.00 87.81 100 PHE A C 1
ATOM 768 O O . PHE A 1 100 ? 12.642 -24.032 -25.821 1.00 87.81 100 PHE A O 1
ATOM 775 N N . GLY A 1 101 ? 12.086 -26.164 -25.348 1.00 83.94 101 GLY A N 1
ATOM 776 C CA . GLY A 1 101 ? 12.442 -26.109 -23.926 1.00 83.94 101 GLY A CA 1
ATOM 777 C C . GLY A 1 101 ? 13.942 -25.946 -23.653 1.00 83.94 101 GLY A C 1
ATOM 778 O O . GLY A 1 101 ? 14.304 -25.429 -22.599 1.00 83.94 101 GLY A O 1
ATOM 779 N N . ASP A 1 102 ? 14.801 -26.315 -24.609 1.00 88.00 102 ASP A N 1
ATOM 780 C CA . ASP A 1 102 ? 16.261 -26.203 -24.480 1.00 88.00 102 ASP A CA 1
ATOM 781 C C . ASP A 1 102 ? 16.748 -24.757 -24.651 1.00 88.00 102 ASP A C 1
ATOM 783 O O . ASP A 1 102 ? 17.762 -24.354 -24.080 1.00 88.00 102 ASP A O 1
ATOM 787 N N . TYR A 1 103 ? 16.018 -23.959 -25.438 1.00 85.44 103 TYR A N 1
ATOM 788 C CA . TYR A 1 103 ? 16.401 -22.588 -25.791 1.00 85.44 103 TYR A CA 1
ATOM 789 C C . TYR A 1 103 ? 15.494 -21.519 -25.177 1.00 85.44 103 TYR A C 1
ATOM 791 O O . TYR A 1 103 ? 15.918 -20.373 -25.017 1.00 85.44 103 TYR A O 1
ATOM 799 N N . ILE A 1 104 ? 14.244 -21.862 -24.855 1.00 85.62 104 ILE A N 1
ATOM 800 C CA . ILE A 1 104 ? 13.234 -20.928 -24.360 1.00 85.62 104 ILE A CA 1
ATOM 801 C C . ILE A 1 104 ? 12.762 -21.379 -22.979 1.00 85.62 104 ILE A C 1
ATOM 803 O O . ILE A 1 104 ? 12.062 -22.378 -22.827 1.00 85.62 104 ILE A O 1
ATOM 807 N N . LYS A 1 105 ? 13.095 -20.584 -21.957 1.00 83.12 105 LYS A N 1
ATOM 808 C CA . LYS A 1 105 ? 12.574 -20.780 -20.603 1.00 83.12 105 LYS A CA 1
ATOM 809 C C . LYS A 1 105 ? 11.112 -20.337 -20.539 1.00 83.12 105 LYS A C 1
ATOM 811 O O . LYS A 1 105 ? 10.812 -19.147 -20.629 1.00 83.12 105 LYS A O 1
ATOM 816 N N . GLU A 1 106 ? 10.212 -21.289 -20.324 1.00 78.44 106 GLU A N 1
ATOM 817 C CA . GLU A 1 106 ? 8.810 -21.025 -20.002 1.00 78.44 106 GLU A CA 1
ATOM 818 C C . GLU A 1 106 ? 8.695 -20.820 -18.481 1.00 78.44 106 GLU A C 1
ATOM 820 O O . GLU A 1 106 ? 8.768 -21.775 -17.713 1.00 78.44 106 GLU A O 1
ATOM 825 N N . SER A 1 107 ? 8.590 -19.564 -18.025 1.00 77.56 107 SER A N 1
ATOM 826 C CA . SER A 1 107 ? 8.264 -19.271 -16.623 1.00 77.56 107 SER A CA 1
ATOM 827 C C . SER A 1 107 ? 6.767 -18.999 -16.497 1.00 77.56 107 SER A C 1
ATOM 829 O O . SER A 1 107 ? 6.271 -17.967 -16.950 1.00 77.56 107 SER A O 1
ATOM 831 N N . LEU A 1 108 ? 6.050 -19.944 -15.893 1.00 69.25 108 LEU A N 1
ATOM 832 C CA . LEU A 1 108 ? 4.668 -19.783 -15.447 1.00 69.25 108 LEU A CA 1
ATOM 833 C C . LEU A 1 108 ? 4.697 -19.377 -13.973 1.00 69.25 108 LEU A C 1
ATOM 835 O O . LEU A 1 108 ? 4.321 -20.152 -13.101 1.00 69.25 108 LEU A O 1
ATOM 839 N N . GLU A 1 109 ? 5.210 -18.187 -13.677 1.00 73.06 109 GLU A N 1
ATOM 840 C CA . GLU A 1 109 ? 5.149 -17.632 -12.325 1.00 73.06 109 GLU A CA 1
ATOM 841 C C . GLU A 1 109 ? 3.804 -16.910 -12.146 1.00 73.06 109 GLU A C 1
ATOM 843 O O . GLU A 1 109 ? 3.610 -15.822 -12.701 1.00 73.06 109 GLU A O 1
ATOM 848 N N . PRO A 1 110 ? 2.831 -17.491 -11.415 1.00 75.06 110 PRO A N 1
ATOM 849 C CA . PRO A 1 110 ? 1.600 -16.785 -11.105 1.00 75.06 110 PRO A CA 1
ATOM 850 C C . PRO A 1 110 ? 1.921 -15.567 -10.237 1.00 75.06 110 PRO A C 1
ATOM 852 O O . PRO A 1 110 ? 2.498 -15.674 -9.156 1.00 75.06 110 PRO A O 1
ATOM 855 N N . LYS A 1 111 ? 1.519 -14.386 -10.710 1.00 78.44 111 LYS A N 1
ATOM 856 C CA . LYS A 1 111 ? 1.587 -13.159 -9.920 1.00 78.44 111 LYS A CA 1
ATOM 857 C C . LYS A 1 111 ? 0.379 -13.095 -8.988 1.00 78.44 111 LYS A C 1
ATOM 859 O O . LYS A 1 111 ? -0.747 -12.923 -9.452 1.00 78.44 111 LYS A O 1
ATOM 864 N N . TYR A 1 112 ? 0.621 -13.178 -7.683 1.00 79.69 112 TYR A N 1
ATOM 865 C CA . TYR A 1 112 ? -0.410 -13.002 -6.662 1.00 79.69 112 TYR A CA 1
ATOM 866 C C . TYR A 1 112 ? -0.409 -11.563 -6.141 1.00 79.69 112 TYR A C 1
ATOM 868 O O . TYR A 1 112 ? 0.626 -11.023 -5.763 1.00 79.69 112 TYR A O 1
ATOM 876 N N . THR A 1 113 ? -1.581 -10.934 -6.132 1.00 82.81 113 THR A N 1
ATOM 877 C CA . THR A 1 113 ? -1.804 -9.602 -5.555 1.00 82.81 113 THR A CA 1
ATOM 878 C C . THR A 1 113 ? -3.110 -9.613 -4.776 1.00 82.81 113 THR A C 1
ATOM 880 O O . THR A 1 113 ? -4.085 -10.217 -5.234 1.00 82.81 113 THR A O 1
ATOM 883 N N . PHE A 1 114 ? -3.171 -8.910 -3.645 1.00 82.94 114 PHE A N 1
ATOM 884 C CA . PHE A 1 114 ? -4.433 -8.701 -2.941 1.00 82.94 114 PHE A CA 1
ATOM 885 C C . PHE A 1 114 ? -5.418 -7.945 -3.841 1.00 82.94 114 PHE A C 1
ATOM 887 O O . PHE A 1 114 ? -5.081 -6.922 -4.436 1.00 82.94 114 PHE A O 1
ATOM 894 N N . LYS A 1 115 ? -6.648 -8.457 -3.957 1.00 83.69 115 LYS A N 1
ATOM 895 C CA . LYS A 1 115 ? -7.731 -7.774 -4.686 1.00 83.69 115 LYS A CA 1
ATOM 896 C C . LYS A 1 115 ? -8.379 -6.658 -3.862 1.00 83.69 115 LYS A C 1
ATOM 898 O O . LYS A 1 115 ? -8.947 -5.738 -4.437 1.00 83.69 115 LYS A O 1
ATOM 903 N N . SER A 1 116 ? -8.308 -6.760 -2.536 1.00 85.00 116 SER A N 1
ATOM 904 C CA . SER A 1 116 ? -8.886 -5.816 -1.579 1.00 85.00 116 SER A CA 1
ATOM 905 C C . SER A 1 116 ? -7.770 -5.185 -0.755 1.00 85.00 116 SER A C 1
ATOM 907 O O . SER A 1 116 ? -6.916 -5.889 -0.214 1.00 85.00 116 SER A O 1
ATOM 909 N N . LYS A 1 117 ? -7.797 -3.853 -0.659 1.00 83.25 117 LYS A N 1
ATOM 910 C CA . LYS A 1 117 ? -6.855 -3.084 0.163 1.00 83.25 117 LYS A CA 1
ATOM 911 C C . LYS A 1 117 ? -7.139 -3.242 1.651 1.00 83.25 117 LYS A C 1
ATOM 913 O O . LYS A 1 117 ? -6.221 -3.178 2.459 1.00 83.25 117 LYS A O 1
ATOM 918 N N . GLU A 1 118 ? -8.396 -3.480 1.998 1.00 82.88 118 GLU A N 1
ATOM 919 C CA . GLU A 1 118 ? -8.829 -3.814 3.347 1.00 82.88 118 GLU A CA 1
ATOM 920 C C . GLU A 1 118 ? -8.196 -5.132 3.792 1.00 82.88 118 GLU A C 1
ATOM 922 O O . GLU A 1 118 ? -7.585 -5.170 4.849 1.00 82.88 118 GLU A O 1
ATOM 927 N N . LEU A 1 119 ? -8.258 -6.170 2.950 1.00 83.56 119 LEU A N 1
ATOM 928 C CA . LEU A 1 119 ? -7.655 -7.471 3.241 1.00 83.56 119 LEU A CA 1
ATOM 929 C C . LEU A 1 119 ? -6.128 -7.390 3.366 1.00 83.56 119 LEU A C 1
ATOM 931 O O . LEU A 1 119 ? -5.554 -7.969 4.283 1.00 83.56 119 LEU A O 1
ATOM 935 N N . GLU A 1 120 ? -5.477 -6.651 2.464 1.00 87.69 120 GLU A N 1
ATOM 936 C CA . GLU A 1 120 ? -4.032 -6.387 2.526 1.00 87.69 120 GLU A CA 1
ATOM 937 C C . GLU A 1 120 ? -3.645 -5.735 3.862 1.00 87.69 120 GLU A C 1
ATOM 939 O O . GLU A 1 120 ? -2.705 -6.181 4.518 1.00 87.69 120 GLU A O 1
ATOM 944 N N . ARG A 1 121 ? -4.412 -4.730 4.306 1.00 82.75 121 ARG A N 1
ATOM 945 C CA . ARG A 1 121 ? -4.191 -4.059 5.590 1.00 82.75 121 ARG A CA 1
ATOM 946 C C . ARG A 1 121 ? -4.444 -4.978 6.782 1.00 82.75 121 ARG A C 1
ATOM 948 O O . ARG A 1 121 ? -3.627 -4.990 7.692 1.00 82.75 121 ARG A O 1
ATOM 955 N N . THR A 1 122 ? -5.512 -5.775 6.756 1.00 83.62 122 THR A N 1
ATOM 956 C CA . THR A 1 122 ? -5.799 -6.757 7.810 1.00 83.62 122 THR A CA 1
ATOM 957 C C . THR A 1 122 ? -4.623 -7.719 7.991 1.00 83.62 122 THR A C 1
ATOM 959 O O . THR A 1 122 ? -4.164 -7.926 9.111 1.00 83.62 122 THR A O 1
ATOM 962 N N . PHE A 1 123 ? -4.079 -8.264 6.897 1.00 84.25 123 PHE A N 1
ATOM 963 C CA . PHE A 1 123 ? -2.919 -9.163 6.948 1.00 84.25 123 PHE A CA 1
ATOM 964 C C . PHE A 1 123 ? -1.654 -8.449 7.440 1.00 84.25 123 PHE A C 1
ATOM 966 O O . PHE A 1 123 ? -0.872 -9.046 8.179 1.00 84.25 123 PHE A O 1
ATOM 973 N N . ALA A 1 124 ? -1.472 -7.171 7.092 1.00 83.69 124 ALA A N 1
ATOM 974 C CA . ALA A 1 124 ? -0.377 -6.369 7.624 1.00 83.69 124 ALA A CA 1
ATOM 975 C C . ALA A 1 124 ? -0.484 -6.165 9.147 1.00 83.69 124 ALA A C 1
ATOM 977 O O . ALA A 1 124 ? 0.489 -6.396 9.860 1.00 83.69 124 ALA A O 1
ATOM 978 N N . SER A 1 125 ? -1.671 -5.826 9.659 1.00 77.88 125 SER A N 1
ATOM 979 C CA . SER A 1 125 ? -1.919 -5.669 11.101 1.00 77.88 125 SER A CA 1
ATOM 980 C C . SER A 1 125 ? -1.751 -6.977 11.885 1.00 77.88 125 SER A C 1
ATOM 982 O O . SER A 1 125 ? -1.254 -6.960 13.010 1.00 77.88 125 SER A O 1
ATOM 984 N N . VAL A 1 126 ? -2.125 -8.120 11.293 1.00 77.56 126 VAL A N 1
ATOM 985 C CA . VAL A 1 126 ? -1.867 -9.455 11.868 1.00 77.56 126 VAL A CA 1
ATOM 986 C C . VAL A 1 126 ? -0.360 -9.741 11.948 1.00 77.56 126 VAL A C 1
ATOM 988 O O . VAL A 1 126 ? 0.114 -10.249 12.965 1.00 77.56 126 VAL A O 1
ATOM 991 N N . TYR A 1 127 ? 0.398 -9.399 10.901 1.00 74.25 127 TYR A N 1
ATOM 992 C CA . TYR A 1 127 ? 1.843 -9.634 10.835 1.00 74.25 127 TYR A CA 1
ATOM 993 C C . TYR A 1 127 ? 2.636 -8.816 11.851 1.00 74.25 127 TYR A C 1
ATOM 995 O O . TYR A 1 127 ? 3.499 -9.365 12.535 1.00 74.25 127 TYR A O 1
ATOM 1003 N N . SER A 1 128 ? 2.335 -7.523 11.977 1.00 67.38 128 SER A N 1
ATOM 1004 C CA . SER A 1 128 ? 3.079 -6.603 12.848 1.00 67.38 128 SER A CA 1
ATOM 1005 C C . SER A 1 128 ? 2.867 -6.847 14.347 1.00 67.38 128 SER A C 1
ATOM 1007 O O . SER A 1 128 ? 3.457 -6.147 15.162 1.00 67.38 128 SER A O 1
ATOM 1009 N N . ALA A 1 129 ? 2.050 -7.834 14.730 1.00 59.47 129 ALA A N 1
ATOM 1010 C CA . ALA A 1 129 ? 1.655 -8.102 16.113 1.00 59.47 129 ALA A CA 1
ATOM 1011 C C . ALA A 1 129 ? 0.978 -6.911 16.832 1.00 59.47 129 ALA A C 1
ATOM 1013 O O . ALA A 1 129 ? 0.780 -6.978 18.043 1.00 59.47 129 ALA A O 1
ATOM 1014 N N . ASP A 1 130 ? 0.517 -5.884 16.099 1.00 53.00 130 ASP A N 1
ATOM 1015 C CA . ASP A 1 130 ? -0.480 -4.910 16.594 1.00 53.00 130 ASP A CA 1
ATOM 1016 C C . ASP A 1 130 ? -1.780 -5.630 16.988 1.00 53.00 130 ASP A C 1
ATOM 1018 O O . ASP A 1 130 ? -2.554 -5.223 17.852 1.00 53.00 130 ASP A O 1
ATOM 1022 N N . ILE A 1 131 ? -2.003 -6.799 16.397 1.00 51.38 131 ILE A N 1
ATOM 1023 C CA . ILE A 1 131 ? -2.901 -7.806 16.929 1.00 51.38 131 ILE A CA 1
ATOM 1024 C C . ILE A 1 131 ? -2.082 -8.762 17.801 1.00 51.38 131 ILE A C 1
ATOM 1026 O O . ILE A 1 131 ? -1.845 -9.911 17.435 1.00 51.38 131 ILE A O 1
ATOM 1030 N N . ALA A 1 132 ? -1.644 -8.306 18.980 1.00 49.78 132 ALA A N 1
ATOM 1031 C CA . ALA A 1 132 ? -1.362 -9.240 20.068 1.00 49.78 132 ALA A CA 1
ATOM 1032 C C . ALA A 1 132 ? -2.611 -10.108 20.192 1.00 49.78 132 ALA A C 1
ATOM 1034 O O . ALA A 1 132 ? -3.685 -9.527 20.167 1.00 49.78 132 ALA A O 1
ATOM 1035 N N . VAL A 1 133 ? -2.505 -11.439 20.238 1.00 53.06 133 VAL A N 1
ATOM 1036 C CA . VAL A 1 133 ? -3.657 -12.325 20.471 1.00 53.06 133 VAL A CA 1
ATOM 1037 C C . VAL A 1 133 ? -4.146 -12.036 21.887 1.00 53.06 133 VAL A C 1
ATOM 1039 O O . VAL A 1 133 ? -3.512 -12.521 22.826 1.00 53.06 133 VAL A O 1
ATOM 1042 N N . PRO A 1 134 ? -5.190 -11.221 22.120 1.00 53.38 134 PRO A N 1
ATOM 1043 C CA . PRO A 1 134 ? -5.663 -11.034 23.470 1.00 53.38 134 PRO A CA 1
ATOM 1044 C C . PRO A 1 134 ? -6.686 -12.137 23.696 1.00 53.38 134 PRO A C 1
ATOM 1046 O O . PRO A 1 134 ? -7.352 -12.599 22.768 1.00 53.38 134 PRO A O 1
ATOM 1049 N N . GLU A 1 135 ? -6.884 -12.517 24.947 1.00 53.56 135 GLU A N 1
ATOM 1050 C CA . GLU A 1 135 ? -7.952 -13.454 25.300 1.00 53.56 135 GLU A CA 1
ATOM 1051 C C . GLU A 1 135 ? -9.339 -12.948 24.833 1.00 53.56 135 GLU A C 1
ATOM 1053 O O . GLU A 1 135 ? -10.261 -13.745 24.668 1.00 53.56 135 GLU A O 1
ATOM 1058 N N . ARG A 1 136 ? -9.477 -11.635 24.549 1.00 57.53 136 ARG A N 1
ATOM 1059 C CA . ARG A 1 136 ? -10.624 -11.005 23.871 1.00 57.53 136 ARG A CA 1
ATOM 1060 C C . ARG A 1 136 ? -10.263 -9.617 23.307 1.00 57.53 136 ARG A C 1
ATOM 1062 O O . ARG A 1 136 ? -10.022 -8.699 24.088 1.00 57.53 136 ARG A O 1
ATOM 1069 N N . LYS A 1 137 ? -10.263 -9.420 21.978 1.00 67.69 137 LYS A N 1
ATOM 1070 C CA . LYS A 1 137 ? -10.356 -8.061 21.390 1.00 67.69 137 LYS A CA 1
ATOM 1071 C C . LYS A 1 137 ? -11.806 -7.582 21.464 1.00 67.69 137 LYS A C 1
ATOM 1073 O O . LYS A 1 137 ? -12.727 -8.372 21.263 1.00 67.69 137 LYS A O 1
ATOM 1078 N N . LEU A 1 138 ? -11.980 -6.296 21.754 1.00 77.06 138 LEU A N 1
ATOM 1079 C CA . LEU A 1 138 ? -13.270 -5.617 21.723 1.00 77.06 138 LEU A CA 1
ATOM 1080 C C . LEU A 1 138 ? -13.865 -5.738 20.310 1.00 77.06 138 LEU A C 1
ATOM 1082 O O . LEU A 1 138 ? -13.185 -5.478 19.316 1.00 77.06 138 LEU A O 1
ATOM 1086 N N . THR A 1 139 ? -15.112 -6.183 20.201 1.00 85.31 139 THR A N 1
ATOM 1087 C CA . THR A 1 139 ? -15.821 -6.201 18.915 1.00 85.31 139 THR A CA 1
ATOM 1088 C C . THR A 1 139 ? -16.191 -4.782 18.492 1.00 85.31 139 THR A C 1
ATOM 1090 O O . THR A 1 139 ? -16.238 -3.861 19.309 1.00 85.31 139 THR A O 1
ATOM 1093 N N . VAL A 1 140 ? -16.497 -4.587 17.206 1.00 90.69 140 VAL A N 1
ATOM 1094 C CA . VAL A 1 140 ? -16.952 -3.278 16.715 1.00 90.69 140 VAL A CA 1
ATOM 1095 C C . VAL A 1 140 ? -18.225 -2.825 17.437 1.00 90.69 140 VAL A C 1
ATOM 1097 O O . VAL A 1 140 ? -18.357 -1.643 17.741 1.00 90.69 140 VAL A O 1
ATOM 1100 N N . ASP A 1 141 ? -19.147 -3.738 17.742 1.00 90.25 141 ASP A N 1
ATOM 1101 C CA . ASP A 1 141 ? -20.366 -3.394 18.477 1.00 90.25 141 ASP A CA 1
ATOM 1102 C C . ASP A 1 141 ? -20.068 -2.988 19.925 1.00 90.25 141 ASP A C 1
ATOM 1104 O O . ASP A 1 141 ? -20.519 -1.928 20.356 1.00 90.25 141 ASP A O 1
ATOM 1108 N N . GLU A 1 142 ? -19.228 -3.747 20.636 1.00 90.50 142 GLU A N 1
ATOM 1109 C CA . GLU A 1 142 ? -18.824 -3.409 22.007 1.00 90.50 142 GLU A CA 1
ATOM 1110 C C . GLU A 1 142 ? -18.062 -2.079 22.082 1.00 90.50 142 GLU A C 1
ATOM 1112 O O . GLU A 1 142 ? -18.226 -1.336 23.050 1.00 90.50 142 GLU A O 1
ATOM 1117 N N . PHE A 1 143 ? -17.271 -1.744 21.055 1.00 94.12 143 PHE A N 1
ATOM 1118 C CA . PHE A 1 143 ? -16.649 -0.426 20.923 1.00 94.12 143 PHE A CA 1
ATOM 1119 C C . PHE A 1 143 ? -17.697 0.688 20.937 1.00 94.12 143 PHE A C 1
ATOM 1121 O O . PHE A 1 143 ? -17.588 1.634 21.716 1.00 94.12 143 PHE A O 1
ATOM 1128 N N . TYR A 1 144 ? -18.741 0.571 20.111 1.00 94.12 144 TYR A N 1
ATOM 1129 C CA . TYR A 1 144 ? -19.795 1.583 20.074 1.00 94.12 144 TYR A CA 1
ATOM 1130 C C . TYR A 1 144 ? -20.593 1.642 21.374 1.00 94.12 144 TYR A C 1
ATOM 1132 O O . TYR A 1 144 ? -20.981 2.732 21.792 1.00 94.12 144 TYR A O 1
ATOM 1140 N N . ASP A 1 145 ? -20.827 0.504 22.021 1.00 92.69 145 ASP A N 1
ATOM 1141 C CA . ASP A 1 145 ? -21.582 0.454 23.271 1.00 92.69 145 ASP A CA 1
ATOM 1142 C C . ASP A 1 145 ? -20.848 1.191 24.401 1.00 92.69 145 ASP A C 1
ATOM 1144 O O . ASP A 1 145 ? -21.488 1.888 25.193 1.00 92.69 145 ASP A O 1
ATOM 1148 N N . GLN A 1 146 ? -19.513 1.122 24.415 1.00 92.00 146 GLN A N 1
ATOM 1149 C CA . GLN A 1 146 ? -18.650 1.742 25.425 1.00 92.00 146 GLN A CA 1
ATOM 1150 C C . GLN A 1 146 ? -18.290 3.208 25.149 1.00 92.00 146 GLN A C 1
ATOM 1152 O O . GLN A 1 146 ? -17.785 3.876 26.052 1.00 92.00 146 GLN A O 1
ATOM 1157 N N . LEU A 1 147 ? -18.551 3.735 23.944 1.00 93.69 147 LEU A N 1
ATOM 1158 C CA . LEU A 1 147 ? -18.279 5.144 23.646 1.00 93.69 147 LEU A CA 1
ATOM 1159 C C . LEU A 1 147 ? -19.067 6.067 24.599 1.00 93.69 147 LEU A C 1
ATOM 1161 O O . LEU A 1 147 ? -20.293 5.925 24.700 1.00 93.69 147 LEU A O 1
ATOM 1165 N N . PRO A 1 148 ? -18.413 7.039 25.263 1.00 94.25 148 PRO A N 1
ATOM 1166 C CA . PRO A 1 148 ? -19.078 7.938 26.200 1.00 94.25 148 PRO A CA 1
ATOM 1167 C C . PRO A 1 148 ? -19.769 9.102 25.469 1.00 94.25 148 PRO A C 1
ATOM 1169 O O . PRO A 1 148 ? -19.430 10.267 25.648 1.00 94.25 148 PRO A O 1
ATOM 1172 N N . CYS A 1 149 ? -20.752 8.775 24.629 1.00 94.00 149 CYS A N 1
ATOM 1173 C CA . CYS A 1 149 ? -21.631 9.725 23.947 1.00 94.00 149 CYS A CA 1
ATOM 1174 C C . CYS A 1 149 ? -23.064 9.174 23.844 1.00 94.00 149 CYS A C 1
ATOM 1176 O O . CYS A 1 149 ? -23.318 8.007 24.155 1.00 94.00 149 CYS A O 1
ATOM 1178 N N . ASP A 1 150 ? -24.020 10.017 23.452 1.00 94.56 150 ASP A N 1
ATOM 1179 C CA . ASP A 1 150 ? -25.423 9.611 23.337 1.00 94.56 150 ASP A CA 1
ATOM 1180 C C . ASP A 1 150 ? -25.683 8.651 22.156 1.00 94.56 150 ASP A C 1
ATOM 1182 O O . ASP A 1 150 ? -24.891 8.531 21.217 1.00 94.56 150 ASP A O 1
ATOM 1186 N N . ASP A 1 151 ? -26.826 7.961 22.183 1.00 95.00 151 ASP A N 1
ATOM 1187 C CA . ASP A 1 151 ? -27.183 6.951 21.176 1.00 95.00 151 ASP A CA 1
ATOM 1188 C C . ASP A 1 151 ? -27.326 7.525 19.756 1.00 95.00 151 ASP A C 1
ATOM 1190 O O . ASP A 1 151 ? -27.083 6.827 18.763 1.00 95.00 151 ASP A O 1
ATOM 1194 N N . SER A 1 152 ? -27.688 8.806 19.634 1.00 95.00 152 SER A N 1
ATOM 1195 C CA . SER A 1 152 ? -27.770 9.486 18.341 1.00 95.00 152 SER A CA 1
ATOM 1196 C C . SER A 1 152 ? -26.368 9.691 17.760 1.00 95.00 152 SER A C 1
ATOM 1198 O O . SER A 1 152 ? -26.125 9.349 16.596 1.00 95.00 152 SER A O 1
ATOM 1200 N N . ALA A 1 153 ? -25.421 10.154 18.580 1.00 95.06 153 ALA A N 1
ATOM 1201 C CA . ALA A 1 153 ? -24.014 10.269 18.220 1.00 95.06 153 ALA A CA 1
ATOM 1202 C C . ALA A 1 153 ? -23.413 8.901 17.865 1.00 95.06 153 ALA A C 1
ATOM 1204 O O . ALA A 1 153 ? -22.808 8.765 16.798 1.00 95.06 153 ALA A O 1
ATOM 1205 N N . LYS A 1 154 ? -23.658 7.853 18.667 1.00 96.19 154 LYS A N 1
ATOM 1206 C CA . LYS A 1 154 ? -23.225 6.473 18.363 1.00 96.19 154 LYS A CA 1
ATOM 1207 C C . LYS A 1 154 ? -23.752 5.986 17.012 1.00 96.19 154 LYS A C 1
ATOM 1209 O O . LYS A 1 154 ? -22.988 5.466 16.199 1.00 96.19 154 LYS A O 1
ATOM 1214 N N . SER A 1 155 ? -25.038 6.193 16.725 1.00 95.31 155 SER A N 1
ATOM 1215 C CA . SER A 1 155 ? -25.662 5.805 15.450 1.00 95.31 155 SER A CA 1
ATOM 1216 C C . SER A 1 155 ? -25.060 6.541 14.247 1.00 95.31 155 SER A C 1
ATOM 1218 O O . SER A 1 155 ? -24.840 5.953 13.180 1.00 95.31 155 SER A O 1
ATOM 1220 N N . ALA A 1 156 ? -24.750 7.829 14.406 1.00 96.12 156 ALA A N 1
ATOM 1221 C CA . ALA A 1 156 ? -24.071 8.611 13.381 1.00 96.12 156 ALA A CA 1
ATOM 1222 C C . ALA A 1 156 ? -22.614 8.153 13.181 1.00 96.12 156 ALA A C 1
ATOM 1224 O O . ALA A 1 156 ? -22.187 7.961 12.037 1.00 96.12 156 ALA A O 1
ATOM 1225 N N . LEU A 1 157 ? -21.877 7.898 14.266 1.00 96.88 157 LEU A N 1
ATOM 1226 C CA . LEU A 1 157 ? -20.500 7.398 14.234 1.00 96.88 157 LEU A CA 1
ATOM 1227 C C . LEU A 1 157 ? -20.409 6.013 13.581 1.00 96.88 157 LEU A C 1
ATOM 1229 O O . LEU A 1 157 ? -19.572 5.843 12.697 1.00 96.88 157 LEU A O 1
ATOM 1233 N N . ARG A 1 158 ? -21.339 5.085 13.867 1.00 95.44 158 ARG A N 1
ATOM 1234 C CA . ARG A 1 158 ? -21.453 3.770 13.189 1.00 95.44 158 ARG A CA 1
ATOM 1235 C C . ARG A 1 158 ? -21.443 3.876 11.661 1.00 95.44 158 ARG A C 1
ATOM 1237 O O . ARG A 1 158 ? -20.916 3.014 10.960 1.00 95.44 158 ARG A O 1
ATOM 1244 N N . LYS A 1 159 ? -22.008 4.954 11.113 1.00 94.75 159 LYS A N 1
ATOM 1245 C CA . LYS A 1 159 ? -22.053 5.195 9.662 1.00 94.75 159 LYS A CA 1
ATOM 1246 C C . LYS A 1 159 ? -20.787 5.861 9.131 1.00 94.75 159 LYS A C 1
ATOM 1248 O O . LYS A 1 159 ? -20.494 5.706 7.942 1.00 94.75 159 LYS A O 1
ATOM 1253 N N . LYS A 1 160 ? -20.076 6.618 9.967 1.00 95.38 160 LYS A N 1
ATOM 1254 C CA . LYS A 1 160 ? -19.006 7.540 9.566 1.00 95.38 160 LYS A CA 1
ATOM 1255 C C . LYS A 1 160 ? -17.604 7.017 9.834 1.00 95.38 160 LYS A C 1
ATOM 1257 O O . LYS A 1 160 ? -16.741 7.282 9.003 1.00 95.38 160 LYS A O 1
ATOM 1262 N N . LEU A 1 161 ? -17.393 6.262 10.909 1.00 95.75 161 LEU A N 1
ATOM 1263 C CA . LEU A 1 161 ? -16.101 5.644 11.175 1.00 95.75 161 LEU A CA 1
ATOM 1264 C C . LEU A 1 161 ? -15.878 4.480 10.211 1.00 95.75 161 LEU A C 1
ATOM 1266 O O . LEU A 1 161 ? -16.756 3.629 10.024 1.00 95.75 161 LEU A O 1
ATOM 1270 N N . LYS A 1 162 ? -14.721 4.476 9.544 1.00 93.12 162 LYS A N 1
ATOM 1271 C CA . LYS A 1 162 ? -14.374 3.456 8.535 1.00 93.12 162 LYS A CA 1
ATOM 1272 C C . LYS A 1 162 ? -13.057 2.743 8.806 1.00 93.12 162 LYS A C 1
ATOM 1274 O O . LYS A 1 162 ? -12.768 1.767 8.112 1.00 93.12 162 LYS A O 1
ATOM 1279 N N . GLY A 1 163 ? -12.252 3.234 9.750 1.00 90.00 163 GLY A N 1
ATOM 1280 C CA . GLY A 1 163 ? -10.920 2.710 10.044 1.00 90.00 163 GLY A CA 1
ATOM 1281 C C . GLY A 1 163 ? -10.000 2.830 8.832 1.00 90.00 163 GLY A C 1
ATOM 1282 O O . GLY A 1 163 ? -9.065 2.054 8.679 1.00 90.00 163 GLY A O 1
ATOM 1283 N N . ALA A 1 164 ? -10.333 3.707 7.880 1.00 86.50 164 ALA A N 1
ATOM 1284 C CA . ALA A 1 164 ? -9.650 3.820 6.595 1.00 86.50 164 ALA A CA 1
ATOM 1285 C C . ALA A 1 164 ? -8.715 5.025 6.541 1.00 86.50 164 ALA A C 1
ATOM 1287 O O . ALA A 1 164 ? -7.677 4.969 5.887 1.00 86.50 164 ALA A O 1
ATOM 1288 N N . ASN A 1 165 ? -9.081 6.104 7.228 1.00 91.56 165 ASN A N 1
ATOM 1289 C CA . ASN A 1 165 ? -8.300 7.323 7.305 1.00 91.56 165 ASN A CA 1
ATOM 1290 C C . ASN A 1 165 ? -8.386 7.850 8.737 1.00 91.56 165 ASN A C 1
ATOM 1292 O O . ASN A 1 165 ? -9.423 8.377 9.137 1.00 91.56 165 ASN A O 1
ATOM 1296 N N . PHE A 1 166 ? -7.283 7.713 9.474 1.00 92.81 166 PHE A N 1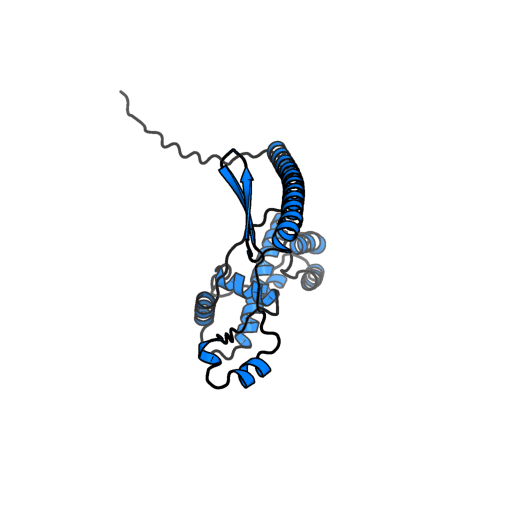
ATOM 1297 C CA . PHE A 1 166 ? -7.192 8.072 10.888 1.00 92.81 166 PHE A CA 1
ATOM 1298 C C . PHE A 1 166 ? -7.679 9.502 11.161 1.00 92.81 166 PHE A C 1
ATOM 1300 O O . PHE A 1 166 ? -8.589 9.702 11.953 1.00 92.81 166 PHE A O 1
ATOM 1307 N N . LEU A 1 167 ? -7.172 10.490 10.415 1.00 94.38 167 LEU A N 1
ATOM 1308 C CA . LEU A 1 167 ? -7.545 11.900 10.595 1.00 94.38 167 LEU A CA 1
ATOM 1309 C C . LEU A 1 167 ? -9.037 12.161 10.340 1.00 94.38 167 LEU A C 1
ATOM 1311 O O . LEU A 1 167 ? -9.648 13.008 10.989 1.00 94.38 167 LEU A O 1
ATOM 1315 N N . THR A 1 168 ? -9.632 11.444 9.385 1.00 96.12 168 THR A N 1
ATOM 1316 C CA . THR A 1 168 ? -11.068 11.552 9.095 1.00 96.12 168 THR A CA 1
ATOM 1317 C C . THR A 1 168 ? -11.898 10.963 10.229 1.00 96.12 168 THR A C 1
ATOM 1319 O O . THR A 1 168 ? -12.897 11.564 10.622 1.00 96.12 168 THR A O 1
ATOM 1322 N N . ASP A 1 169 ? -11.479 9.821 10.773 1.00 96.25 169 ASP A N 1
ATOM 1323 C CA . ASP A 1 169 ? -12.147 9.183 11.904 1.00 96.25 169 ASP A CA 1
ATOM 1324 C C . ASP A 1 169 ? -12.023 10.045 13.177 1.00 96.25 169 ASP A C 1
ATOM 1326 O O . ASP A 1 169 ? -13.050 10.314 13.803 1.00 96.25 169 ASP A O 1
ATOM 1330 N N . CYS A 1 170 ? -10.845 10.617 13.475 1.00 96.94 170 CYS A N 1
ATOM 1331 C CA . CYS A 1 170 ? -10.665 11.614 14.544 1.00 96.94 170 CYS A CA 1
ATOM 1332 C C . CYS A 1 170 ? -11.620 12.804 14.370 1.00 96.94 170 CYS A C 1
ATOM 1334 O O . CYS A 1 170 ? -12.351 13.169 15.287 1.00 96.94 170 CYS A O 1
ATOM 1336 N N . LYS A 1 171 ? -11.682 13.389 13.165 1.00 97.38 171 LYS A N 1
ATOM 1337 C CA . LYS A 1 171 ? -12.571 14.527 12.882 1.00 97.38 171 LYS A CA 1
ATOM 1338 C C . LYS A 1 171 ? -14.044 14.181 13.109 1.00 97.38 171 LYS A C 1
ATOM 1340 O O . LYS A 1 171 ? -14.805 15.013 13.608 1.00 97.38 171 LYS A O 1
ATOM 1345 N N . ASN A 1 172 ? -14.467 12.977 12.728 1.00 97.62 172 ASN A N 1
ATOM 1346 C CA . ASN A 1 172 ? -15.830 12.509 12.967 1.00 97.62 172 ASN A CA 1
ATOM 1347 C C . ASN A 1 172 ? -16.098 12.330 14.469 1.00 97.62 172 ASN A C 1
ATOM 1349 O O . ASN A 1 172 ? -17.151 12.751 14.937 1.00 97.62 172 ASN A O 1
ATOM 1353 N N . LEU A 1 173 ? -15.149 11.771 15.223 1.00 97.81 173 LEU A N 1
ATOM 1354 C CA . LEU A 1 173 ? -15.242 11.606 16.678 1.00 97.81 173 LEU A CA 1
ATOM 1355 C C . LEU A 1 173 ? -15.372 12.953 17.402 1.00 97.81 173 LEU A C 1
ATOM 1357 O O . LEU A 1 173 ? -16.275 13.107 18.219 1.00 97.81 173 LEU A O 1
ATOM 1361 N N . VAL A 1 174 ? -14.573 13.955 17.034 1.00 97.69 174 VAL A N 1
ATOM 1362 C CA . VAL A 1 174 ? -14.692 15.312 17.594 1.00 97.69 174 VAL A CA 1
ATOM 1363 C C . VAL A 1 174 ? -16.041 15.941 17.233 1.00 97.69 174 VAL A C 1
ATOM 1365 O O . VAL A 1 174 ? -16.786 16.384 18.102 1.00 97.69 174 VAL A O 1
ATOM 1368 N N . SER A 1 175 ? -16.392 15.967 15.944 1.00 96.69 175 SER A N 1
ATOM 1369 C CA . SER A 1 175 ? -17.565 16.722 15.470 1.00 96.69 175 SER A CA 1
ATOM 1370 C C . SER A 1 175 ? -18.921 16.086 15.790 1.00 96.69 175 SER A C 1
ATOM 1372 O O . SER A 1 175 ? -19.904 16.810 15.917 1.00 96.69 175 SER A O 1
ATOM 1374 N N . ILE A 1 176 ? -18.992 14.756 15.888 1.00 96.69 176 ILE A N 1
ATOM 1375 C CA . ILE A 1 176 ? -20.237 14.014 16.143 1.00 96.69 176 ILE A CA 1
ATOM 1376 C C . ILE A 1 176 ? -20.297 13.540 17.595 1.00 96.69 176 ILE A C 1
ATOM 1378 O O . ILE A 1 176 ? -21.355 13.609 18.210 1.00 96.69 176 ILE A O 1
ATOM 1382 N N . GLY A 1 177 ? -19.182 13.033 18.124 1.00 93.50 177 GLY A N 1
ATOM 1383 C CA . GLY A 1 177 ? -19.101 12.482 19.478 1.00 93.50 177 GLY A CA 1
ATOM 1384 C C . GLY A 1 177 ? -18.796 13.515 20.559 1.00 93.50 177 GLY A C 1
ATOM 1385 O O . GLY A 1 177 ? -18.997 13.219 21.731 1.00 93.50 177 GLY A O 1
ATOM 1386 N N . GLY A 1 178 ? -18.337 14.716 20.188 1.00 95.31 178 GLY A N 1
ATOM 1387 C CA . GLY A 1 178 ? -17.986 15.769 21.145 1.00 95.31 178 GLY A CA 1
ATOM 1388 C C . GLY A 1 178 ? -16.706 15.488 21.937 1.00 95.31 178 GLY A C 1
ATOM 1389 O O . GLY A 1 178 ? -16.512 16.075 22.998 1.00 95.31 178 GLY A O 1
ATOM 1390 N N . PHE A 1 179 ? -15.854 14.584 21.447 1.00 96.69 179 PHE A N 1
ATOM 1391 C CA . PHE A 1 179 ? -14.602 14.209 22.103 1.00 96.69 179 PHE A CA 1
ATOM 1392 C C . PHE A 1 179 ? -13.519 15.283 21.944 1.00 96.69 179 PHE A C 1
ATOM 1394 O O . PHE A 1 179 ? -13.546 16.073 20.996 1.00 96.69 179 PHE A O 1
ATOM 1401 N N . SER A 1 180 ? -12.548 15.284 22.861 1.00 97.12 180 SER A N 1
ATOM 1402 C CA . SER A 1 180 ? -11.310 16.050 22.695 1.00 97.12 180 SER A CA 1
ATOM 1403 C C . SER A 1 180 ? -10.472 15.481 21.541 1.00 97.12 180 SER A C 1
ATOM 1405 O O . SER A 1 180 ? -10.686 14.345 21.117 1.00 97.12 180 SER A O 1
ATOM 1407 N N . ASP A 1 181 ? -9.508 16.250 21.026 1.00 95.44 181 ASP A N 1
ATOM 1408 C CA . ASP A 1 181 ? -8.611 15.761 19.968 1.00 95.44 181 ASP A CA 1
ATOM 1409 C C . ASP A 1 181 ? -7.784 14.543 20.426 1.00 95.44 181 ASP A C 1
ATOM 1411 O O . ASP A 1 181 ? -7.537 13.637 19.628 1.00 95.44 181 ASP A O 1
ATOM 1415 N N . GLU A 1 182 ? -7.388 14.505 21.705 1.00 95.12 182 GLU A N 1
ATOM 1416 C CA . GLU A 1 182 ? -6.642 13.391 22.305 1.00 95.12 182 GLU A CA 1
ATOM 1417 C C . GLU A 1 182 ? -7.520 12.136 22.409 1.00 95.12 182 GLU A C 1
ATOM 1419 O O . GLU A 1 182 ? -7.172 11.097 21.850 1.00 95.12 182 GLU A O 1
ATOM 1424 N N . ASP A 1 183 ? -8.715 12.248 22.997 1.00 96.06 183 ASP A N 1
ATOM 1425 C CA . ASP A 1 183 ? -9.641 11.111 23.111 1.00 96.06 183 ASP A CA 1
ATOM 1426 C C . ASP A 1 183 ? -10.081 10.603 21.729 1.00 96.06 183 ASP A C 1
ATOM 1428 O O . ASP A 1 183 ? -10.211 9.402 21.493 1.00 96.06 183 ASP A O 1
ATOM 1432 N N . ALA A 1 184 ? -10.303 11.513 20.777 1.00 96.19 184 ALA A N 1
ATOM 1433 C CA . ALA A 1 184 ? -10.659 11.153 19.411 1.00 96.19 184 ALA A CA 1
ATOM 1434 C C . ALA A 1 184 ? -9.541 10.369 18.709 1.00 96.19 184 ALA A C 1
ATOM 1436 O O . ALA A 1 184 ? -9.838 9.481 17.909 1.00 96.19 184 ALA A O 1
ATOM 1437 N N . ALA A 1 185 ? -8.273 10.681 18.984 1.00 95.25 185 ALA A N 1
ATOM 1438 C CA . ALA A 1 185 ? -7.136 9.921 18.476 1.00 95.25 185 ALA A CA 1
ATOM 1439 C C . ALA A 1 185 ? -7.106 8.500 19.057 1.00 95.25 185 ALA A C 1
ATOM 1441 O O . ALA A 1 185 ? -7.015 7.536 18.289 1.00 95.25 185 ALA A O 1
ATOM 1442 N N . ASP A 1 186 ? -7.275 8.363 20.372 1.00 93.81 186 ASP A N 1
ATOM 1443 C CA . ASP A 1 186 ? -7.282 7.065 21.054 1.00 93.81 186 ASP A CA 1
ATOM 1444 C C . ASP A 1 186 ? -8.454 6.186 20.592 1.00 93.81 186 ASP A C 1
ATOM 1446 O O . ASP A 1 186 ? -8.269 5.020 20.230 1.00 93.81 186 ASP A O 1
ATOM 1450 N N . TYR A 1 187 ? -9.664 6.748 20.500 1.00 95.12 187 TYR A N 1
ATOM 1451 C CA . TYR A 1 187 ? -10.834 6.020 20.005 1.00 95.12 187 TYR A CA 1
ATOM 1452 C C . TYR A 1 187 ? -10.735 5.672 18.517 1.00 95.12 187 TYR A C 1
ATOM 1454 O O . TYR A 1 187 ? -11.188 4.597 18.121 1.00 95.12 187 TYR A O 1
ATOM 1462 N N . ALA A 1 188 ? -10.145 6.532 17.678 1.00 94.62 188 ALA A N 1
ATOM 1463 C CA . ALA A 1 188 ? -9.919 6.216 16.266 1.00 94.62 188 ALA A CA 1
ATOM 1464 C C . ALA A 1 188 ? -8.935 5.050 16.105 1.00 94.62 188 ALA A C 1
ATOM 1466 O O . ALA A 1 188 ? -9.159 4.166 15.272 1.00 94.62 188 ALA A O 1
ATOM 1467 N N . TYR A 1 189 ? -7.874 5.030 16.916 1.00 90.88 189 TYR A N 1
ATOM 1468 C CA . TYR A 1 189 ? -6.913 3.933 16.945 1.00 90.88 189 TYR A CA 1
ATOM 1469 C C . TYR A 1 189 ? -7.586 2.629 17.393 1.00 90.88 189 TYR A C 1
ATOM 1471 O O . TYR A 1 189 ? -7.584 1.653 16.639 1.00 90.88 189 TYR A O 1
ATOM 1479 N N . LEU A 1 190 ? -8.272 2.645 18.541 1.00 90.25 190 LEU A N 1
ATOM 1480 C CA . LEU A 1 190 ? -8.983 1.482 19.077 1.00 90.25 190 LEU A CA 1
ATOM 1481 C C . LEU A 1 190 ? -10.032 0.942 18.093 1.00 90.25 190 LEU A C 1
ATOM 1483 O O . LEU A 1 190 ? -10.104 -0.265 17.861 1.00 90.25 190 LEU A O 1
ATOM 1487 N N . PHE A 1 191 ? -10.820 1.820 17.465 1.00 92.44 191 PHE A N 1
ATOM 1488 C CA . PHE A 1 191 ? -11.796 1.420 16.450 1.00 92.44 191 PHE A CA 1
ATOM 1489 C C . PHE A 1 191 ? -11.134 0.701 15.273 1.00 92.44 191 PHE A C 1
ATOM 1491 O O . PHE A 1 191 ? -11.658 -0.306 14.789 1.00 92.44 191 PHE A O 1
ATOM 1498 N N . SER A 1 192 ? -9.986 1.206 14.809 1.00 89.75 192 SER A N 1
ATOM 1499 C CA . SER A 1 192 ? -9.252 0.588 13.706 1.00 89.75 192 SER A CA 1
ATOM 1500 C C . SER A 1 192 ? -8.798 -0.829 14.062 1.00 89.75 192 SER A C 1
ATOM 1502 O O . SER A 1 192 ? -9.012 -1.745 13.271 1.00 89.75 192 SER A O 1
ATOM 1504 N N . GLU A 1 193 ? -8.301 -1.049 15.281 1.00 85.81 193 GLU A N 1
ATOM 1505 C CA . GLU A 1 193 ? -7.917 -2.381 15.751 1.00 85.81 193 GLU A CA 1
ATOM 1506 C C . GLU A 1 193 ? -9.103 -3.346 15.839 1.00 85.81 193 GLU A C 1
ATOM 1508 O O . GLU A 1 193 ? -9.000 -4.494 15.397 1.00 85.81 193 GLU A O 1
ATOM 1513 N N . CYS A 1 194 ? -10.235 -2.884 16.382 1.00 88.06 194 CYS A N 1
ATOM 1514 C CA . CYS A 1 194 ? -11.461 -3.682 16.484 1.00 88.06 194 CYS A CA 1
ATOM 1515 C C . CYS A 1 194 ? -11.955 -4.101 15.092 1.00 88.06 194 CYS A C 1
ATOM 1517 O O . CYS A 1 194 ? -12.342 -5.250 14.868 1.00 88.06 194 CYS A O 1
ATOM 1519 N N . LEU A 1 195 ? -11.913 -3.168 14.136 1.00 89.19 195 LEU A N 1
ATOM 1520 C CA . LEU A 1 195 ? -12.364 -3.393 12.770 1.00 89.19 195 LEU A CA 1
ATOM 1521 C C . LEU A 1 195 ? -11.460 -4.370 12.011 1.00 89.19 195 LEU A C 1
ATOM 1523 O O . LEU A 1 195 ? -11.971 -5.256 11.323 1.00 89.19 195 LEU A O 1
ATOM 1527 N N . GLU A 1 196 ? -10.138 -4.227 12.123 1.00 86.62 196 GLU A N 1
ATOM 1528 C CA . GLU A 1 196 ? -9.195 -5.154 11.488 1.00 86.62 196 GLU A CA 1
ATOM 1529 C C . GLU A 1 196 ? -9.288 -6.556 12.101 1.00 86.62 196 GLU A C 1
ATOM 1531 O O . GLU A 1 196 ? -9.285 -7.543 11.365 1.00 86.62 196 GLU A O 1
ATOM 1536 N N . TRP A 1 197 ? -9.489 -6.668 13.418 1.00 84.50 197 TRP A N 1
ATOM 1537 C CA . TRP A 1 197 ? -9.727 -7.961 14.060 1.00 84.50 197 TRP A CA 1
ATOM 1538 C C . TRP A 1 197 ? -11.019 -8.628 13.583 1.00 84.50 197 TRP A C 1
ATOM 1540 O O . TRP A 1 197 ? -11.011 -9.798 13.208 1.00 84.50 197 TRP A O 1
ATOM 1550 N N . GLN A 1 198 ? -12.128 -7.888 13.525 1.00 87.00 198 GLN A N 1
ATOM 1551 C CA . GLN A 1 198 ? -13.394 -8.431 13.032 1.00 87.00 198 GLN A CA 1
ATOM 1552 C C . GLN A 1 198 ? -13.289 -8.896 11.571 1.00 87.00 198 GLN A C 1
ATOM 1554 O O . GLN A 1 198 ? -13.838 -9.939 11.206 1.00 87.00 198 GLN A O 1
ATOM 1559 N N . ARG A 1 199 ? -12.568 -8.150 10.726 1.00 87.25 199 ARG A N 1
ATOM 1560 C CA . ARG A 1 199 ? -12.294 -8.551 9.337 1.00 87.25 199 ARG A CA 1
ATOM 1561 C C . ARG A 1 199 ? -11.456 -9.814 9.272 1.00 87.25 199 ARG A C 1
ATOM 1563 O O . ARG A 1 199 ? -11.788 -10.707 8.499 1.00 87.25 199 ARG A O 1
ATOM 1570 N N . PHE A 1 200 ? -10.413 -9.901 10.091 1.00 85.25 200 PHE A N 1
ATOM 1571 C CA . PHE A 1 200 ? -9.585 -11.094 10.183 1.00 85.25 200 PHE A CA 1
ATOM 1572 C C . PHE A 1 200 ? -10.420 -12.317 10.566 1.00 85.25 200 PHE A C 1
ATOM 1574 O O . PHE A 1 200 ? -10.386 -13.312 9.848 1.00 85.25 200 PHE A O 1
ATOM 1581 N N . MET A 1 201 ? -11.247 -12.211 11.608 1.00 83.62 201 MET A N 1
ATOM 1582 C CA . MET A 1 201 ? -12.151 -13.289 12.021 1.00 83.62 201 MET A CA 1
ATOM 1583 C C . MET A 1 201 ? -13.143 -13.668 10.915 1.00 83.62 201 MET A C 1
ATOM 1585 O O . MET A 1 201 ? -13.315 -14.847 10.638 1.00 83.62 201 MET A O 1
ATOM 1589 N N . THR A 1 202 ? -13.703 -12.689 10.196 1.00 85.62 202 THR A N 1
ATOM 1590 C CA . THR A 1 202 ? -14.584 -12.958 9.042 1.00 85.62 202 THR A CA 1
ATOM 1591 C C . THR A 1 202 ? -13.860 -13.762 7.959 1.00 85.62 202 THR A C 1
ATOM 1593 O O . THR A 1 202 ? -14.432 -14.676 7.375 1.00 85.62 202 THR A O 1
ATOM 1596 N N . VAL A 1 203 ? -12.592 -13.443 7.679 1.00 82.75 203 VAL A N 1
ATOM 1597 C CA . VAL A 1 203 ? -11.775 -14.206 6.725 1.00 82.75 203 VAL A CA 1
ATOM 1598 C C . VAL A 1 203 ? -11.495 -15.606 7.262 1.00 82.75 203 VAL A C 1
ATOM 1600 O O . VAL A 1 203 ? -11.621 -16.566 6.506 1.00 82.75 203 VAL A O 1
ATOM 1603 N N . LEU A 1 204 ? -11.166 -15.746 8.548 1.00 80.38 204 LEU A N 1
ATOM 1604 C CA . LEU A 1 204 ? -10.961 -17.054 9.166 1.00 80.38 204 LEU A CA 1
ATOM 1605 C C . LEU A 1 204 ? -12.206 -17.934 9.077 1.00 80.38 204 LEU A C 1
ATOM 1607 O O . LEU A 1 204 ? -12.069 -19.089 8.700 1.00 80.38 204 LEU A O 1
ATOM 1611 N N . ASP A 1 205 ? -13.399 -17.390 9.314 1.00 81.44 205 ASP A N 1
ATOM 1612 C CA . ASP A 1 205 ? -14.658 -18.138 9.212 1.00 81.44 205 ASP A CA 1
ATOM 1613 C C . ASP A 1 205 ? -14.926 -18.649 7.785 1.00 81.44 205 ASP A C 1
ATOM 1615 O O . ASP A 1 205 ? -15.573 -19.679 7.601 1.00 81.44 205 ASP A O 1
ATOM 1619 N N . THR A 1 206 ? -14.409 -17.965 6.754 1.00 79.19 206 THR A N 1
ATOM 1620 C CA . THR A 1 206 ? -14.504 -18.447 5.360 1.00 79.19 206 THR A CA 1
ATOM 1621 C C . THR A 1 206 ? -13.505 -19.549 5.023 1.00 79.19 206 THR A C 1
ATOM 1623 O O . THR A 1 206 ? -13.682 -20.265 4.037 1.00 79.19 206 THR A O 1
ATOM 1626 N N . ILE A 1 207 ? -12.439 -19.684 5.809 1.00 76.75 207 ILE A N 1
ATOM 1627 C CA . ILE A 1 207 ? -11.432 -20.720 5.630 1.00 76.75 207 ILE A CA 1
ATOM 1628 C C . ILE A 1 207 ? -11.848 -21.855 6.564 1.00 76.75 207 ILE A C 1
ATOM 1630 O O . ILE A 1 207 ? -11.673 -21.735 7.769 1.00 76.75 207 ILE A O 1
ATOM 1634 N N . GLU A 1 208 ? -12.388 -22.960 6.035 1.00 63.88 208 GLU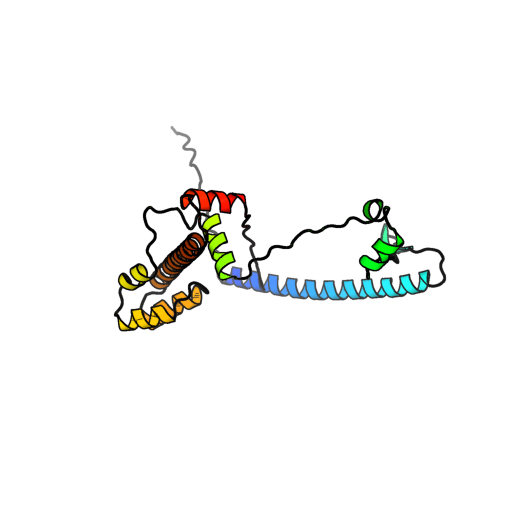 A N 1
ATOM 1635 C CA . GLU A 1 208 ? -12.714 -24.170 6.817 1.00 63.88 208 GLU A CA 1
ATOM 1636 C C . GLU A 1 208 ? -11.443 -24.796 7.433 1.00 63.88 208 GLU A C 1
ATOM 1638 O O . GLU A 1 208 ? -10.911 -25.817 6.993 1.00 63.88 208 GLU A O 1
ATOM 1643 N N . SER A 1 209 ? -10.905 -24.144 8.455 1.00 68.00 209 SER A N 1
ATOM 1644 C CA . SER A 1 209 ? -9.659 -24.478 9.110 1.00 68.00 209 SER A CA 1
ATOM 1645 C C . SER A 1 209 ? -9.975 -25.128 10.444 1.00 68.00 209 SER A C 1
ATOM 1647 O O . SER A 1 209 ? -10.645 -24.554 11.293 1.00 68.00 209 SER A O 1
ATOM 1649 N N . LYS A 1 210 ? -9.431 -26.326 10.665 1.00 75.50 210 LYS A N 1
ATOM 1650 C CA . LYS A 1 210 ? -9.437 -26.975 11.987 1.00 75.50 210 LYS A CA 1
ATOM 1651 C C . LYS A 1 210 ? -8.372 -26.404 12.936 1.00 75.50 210 LYS A C 1
ATOM 1653 O O . LYS A 1 210 ? -8.189 -26.943 14.022 1.00 75.50 210 LYS A O 1
ATOM 1658 N N . ARG A 1 211 ? -7.616 -25.397 12.488 1.00 78.81 211 ARG A N 1
ATOM 1659 C CA . ARG A 1 211 ? -6.501 -24.798 13.230 1.00 78.81 211 ARG A CA 1
ATOM 1660 C C . ARG A 1 211 ? -7.003 -23.721 14.178 1.00 78.81 211 ARG A C 1
ATOM 1662 O O . ARG A 1 211 ? -7.987 -23.050 13.872 1.00 78.81 211 ARG A O 1
ATOM 1669 N N . THR A 1 212 ? -6.298 -23.520 15.284 1.00 83.06 212 THR A N 1
ATOM 1670 C CA . THR A 1 212 ? -6.593 -22.400 16.188 1.00 83.06 212 THR A CA 1
ATOM 1671 C C . THR A 1 212 ? -6.227 -21.064 15.536 1.00 83.06 212 THR A C 1
ATOM 1673 O O . THR A 1 212 ? -5.452 -21.014 14.575 1.00 83.06 212 THR A O 1
ATOM 1676 N N . VAL A 1 213 ? -6.759 -19.958 16.059 1.00 80.56 213 VAL A N 1
ATOM 1677 C CA . VAL A 1 213 ? -6.469 -18.610 15.544 1.00 80.56 213 VAL A CA 1
ATOM 1678 C C . VAL A 1 213 ? -4.961 -18.325 15.572 1.00 80.56 213 VAL A C 1
ATOM 1680 O O . VAL A 1 213 ? -4.400 -17.825 14.599 1.00 80.56 213 VAL A O 1
ATOM 1683 N N . GLU A 1 214 ? -4.271 -18.743 16.632 1.00 79.75 214 GLU A N 1
ATOM 1684 C CA . GLU A 1 214 ? -2.822 -18.590 16.808 1.00 79.75 214 GLU A CA 1
ATOM 1685 C C . GLU A 1 214 ? -2.030 -19.375 15.758 1.00 79.75 214 GLU A C 1
ATOM 1687 O O . GLU A 1 214 ? -1.011 -18.909 15.244 1.00 79.75 214 GLU A O 1
ATOM 1692 N N . GLU A 1 215 ? -2.482 -20.585 15.425 1.00 80.38 215 GLU A N 1
ATOM 1693 C CA . GLU A 1 215 ? -1.871 -21.399 14.376 1.00 80.38 215 GLU A CA 1
ATOM 1694 C C . GLU A 1 215 ? -2.040 -20.770 12.995 1.00 80.38 215 GLU A C 1
ATOM 1696 O O . GLU A 1 215 ? -1.112 -20.833 12.183 1.00 80.38 215 GLU A O 1
ATOM 1701 N N . VAL A 1 216 ? -3.187 -20.138 12.730 1.00 81.94 216 VAL A N 1
ATOM 1702 C CA . VAL A 1 216 ? -3.400 -19.420 11.471 1.00 81.94 216 VAL A CA 1
ATOM 1703 C C . VAL A 1 216 ? -2.542 -18.157 11.405 1.00 81.94 216 VAL A C 1
ATOM 1705 O O . VAL A 1 216 ? -1.885 -17.946 10.387 1.00 81.94 216 VAL A O 1
ATOM 1708 N N . ILE A 1 217 ? -2.454 -17.372 12.483 1.00 80.56 217 ILE A N 1
ATOM 1709 C CA . ILE A 1 217 ? -1.575 -16.190 12.549 1.00 80.56 217 ILE A CA 1
ATOM 1710 C C . ILE A 1 217 ? -0.117 -16.589 12.294 1.00 80.56 217 ILE A C 1
ATOM 1712 O O . ILE A 1 217 ? 0.546 -15.991 11.449 1.00 80.56 217 ILE A O 1
ATOM 1716 N N . ARG A 1 218 ? 0.381 -17.652 12.944 1.00 80.56 218 ARG A N 1
ATOM 1717 C CA . ARG A 1 218 ? 1.742 -18.162 12.693 1.00 80.56 218 ARG A CA 1
ATOM 1718 C C . ARG A 1 218 ? 1.948 -18.574 11.237 1.00 80.56 218 ARG A C 1
ATOM 1720 O O . ARG A 1 218 ? 2.991 -18.271 10.662 1.00 80.56 218 ARG A O 1
ATOM 1727 N N . ALA A 1 219 ? 0.967 -19.251 10.639 1.00 82.38 219 ALA A N 1
ATOM 1728 C CA . ALA A 1 219 ? 1.041 -19.653 9.240 1.00 82.38 219 ALA A CA 1
ATOM 1729 C C . ALA A 1 219 ? 1.090 -18.434 8.304 1.00 82.38 219 ALA A C 1
ATOM 1731 O O . ALA A 1 219 ? 1.937 -18.398 7.412 1.00 82.38 219 ALA A O 1
ATOM 1732 N N . ILE A 1 220 ? 0.255 -17.418 8.542 1.00 82.12 220 ILE A N 1
ATOM 1733 C CA . ILE A 1 220 ? 0.268 -16.159 7.786 1.00 82.12 220 ILE A CA 1
ATOM 1734 C C . ILE A 1 220 ? 1.628 -15.477 7.925 1.00 82.12 220 ILE A C 1
ATOM 1736 O O . ILE A 1 220 ? 2.255 -15.186 6.910 1.00 82.12 220 ILE A O 1
ATOM 1740 N N . ASN A 1 221 ? 2.136 -15.322 9.149 1.00 81.00 221 ASN A N 1
ATOM 1741 C CA . ASN A 1 221 ? 3.411 -14.647 9.409 1.00 81.00 221 ASN A CA 1
ATOM 1742 C C . ASN A 1 221 ? 4.614 -15.367 8.782 1.00 81.00 221 ASN A C 1
ATOM 1744 O O . ASN A 1 221 ? 5.630 -14.736 8.515 1.00 81.00 221 ASN A O 1
ATOM 1748 N N . SER A 1 222 ? 4.502 -16.671 8.511 1.00 81.31 222 SER A N 1
ATOM 1749 C CA . SER A 1 222 ? 5.512 -17.424 7.752 1.00 81.31 222 SER A CA 1
ATOM 1750 C C . SER A 1 222 ? 5.373 -17.308 6.227 1.00 81.31 222 SER A C 1
ATOM 1752 O O . SER A 1 222 ? 6.328 -17.583 5.504 1.00 81.31 222 SER A O 1
ATOM 1754 N N . ALA A 1 223 ? 4.188 -16.938 5.733 1.00 84.56 223 ALA A N 1
ATOM 1755 C CA . ALA A 1 223 ? 3.838 -16.943 4.313 1.00 84.56 223 ALA A CA 1
ATOM 1756 C C . ALA A 1 223 ? 3.880 -15.553 3.661 1.00 84.56 223 ALA A C 1
ATOM 1758 O O . ALA A 1 223 ? 3.953 -15.457 2.435 1.00 84.56 223 ALA A O 1
ATOM 1759 N N . ILE A 1 224 ? 3.824 -14.483 4.457 1.00 84.06 224 ILE A N 1
ATOM 1760 C CA . ILE A 1 224 ? 3.900 -13.100 3.982 1.00 84.06 224 ILE A CA 1
ATOM 1761 C C . ILE A 1 224 ? 5.081 -12.375 4.620 1.00 84.06 224 ILE A C 1
ATOM 1763 O O . ILE A 1 224 ? 5.544 -12.733 5.697 1.00 84.06 224 ILE A O 1
ATOM 1767 N N . SER A 1 225 ? 5.544 -11.322 3.955 1.00 81.12 225 SER A N 1
ATOM 1768 C CA . SER A 1 225 ? 6.491 -10.366 4.516 1.00 81.12 225 SER A CA 1
ATOM 1769 C C . SER A 1 225 ? 5.869 -8.982 4.429 1.00 81.12 225 SER A C 1
ATOM 1771 O O . SER A 1 225 ? 5.370 -8.592 3.371 1.00 81.12 225 SER A O 1
ATOM 1773 N N . VAL A 1 226 ? 5.890 -8.257 5.543 1.00 81.06 226 VAL A N 1
ATOM 1774 C CA . VAL A 1 226 ? 5.496 -6.850 5.608 1.00 81.06 226 VAL A CA 1
ATOM 1775 C C . VAL A 1 226 ? 6.752 -6.043 5.881 1.00 81.06 226 VAL A C 1
ATOM 1777 O O . VAL A 1 226 ? 7.517 -6.362 6.791 1.00 81.06 226 VAL A O 1
ATOM 1780 N N . SER A 1 227 ? 6.980 -5.025 5.060 1.00 76.38 227 SER A N 1
ATOM 1781 C CA . SER A 1 227 ? 8.081 -4.084 5.215 1.00 76.38 227 SER A CA 1
ATOM 1782 C C . SER A 1 227 ? 7.536 -2.668 5.337 1.00 76.38 227 SER A C 1
ATOM 1784 O O . SER A 1 227 ? 6.710 -2.232 4.533 1.00 76.38 227 SER A O 1
ATOM 1786 N N . ASP A 1 228 ? 8.023 -1.940 6.337 1.00 77.56 228 ASP A N 1
ATOM 1787 C CA . ASP A 1 228 ? 7.691 -0.532 6.503 1.00 77.56 228 ASP A CA 1
ATOM 1788 C C . ASP A 1 228 ? 8.490 0.304 5.503 1.00 77.56 228 ASP A C 1
ATOM 1790 O O . ASP A 1 228 ? 9.723 0.299 5.487 1.00 77.56 228 ASP A O 1
ATOM 1794 N N . THR A 1 229 ? 7.784 1.046 4.652 1.00 73.94 229 THR A N 1
ATOM 1795 C CA . THR A 1 229 ? 8.400 2.021 3.745 1.00 73.94 229 THR A CA 1
ATOM 1796 C C . THR A 1 229 ? 8.083 3.438 4.189 1.00 73.94 229 THR A C 1
ATOM 1798 O O . THR A 1 229 ? 6.924 3.855 4.184 1.00 73.94 229 THR A O 1
ATOM 1801 N N . THR A 1 230 ? 9.118 4.215 4.497 1.00 77.25 230 THR A N 1
ATOM 1802 C CA . THR A 1 230 ? 8.983 5.642 4.808 1.00 77.25 230 THR A CA 1
ATOM 1803 C C . THR A 1 230 ? 8.919 6.460 3.525 1.00 77.25 230 THR A C 1
ATOM 1805 O O . THR A 1 230 ? 9.791 6.350 2.662 1.00 77.25 230 THR A O 1
ATOM 180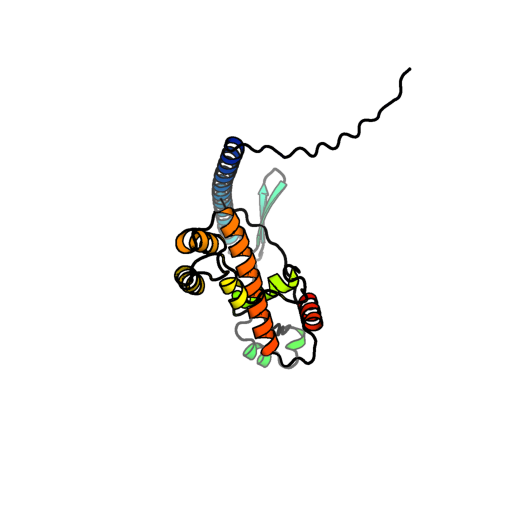8 N N . LYS A 1 231 ? 7.912 7.331 3.406 1.00 79.19 231 LYS A N 1
ATOM 1809 C CA . LYS A 1 231 ? 7.785 8.268 2.286 1.00 79.19 231 LYS A CA 1
ATOM 1810 C C . LYS A 1 231 ? 7.897 9.706 2.783 1.00 79.19 231 LYS A C 1
ATOM 1812 O O . LYS A 1 231 ? 7.072 10.153 3.570 1.00 79.19 231 LYS A O 1
ATOM 1817 N N . ILE A 1 232 ? 8.877 10.442 2.266 1.00 77.81 232 ILE A N 1
ATOM 1818 C CA . ILE A 1 232 ? 8.980 11.899 2.418 1.00 77.81 232 ILE A CA 1
ATOM 1819 C C . ILE A 1 232 ? 8.543 12.511 1.089 1.00 77.81 232 ILE A C 1
ATOM 1821 O O . ILE A 1 232 ? 9.041 12.122 0.035 1.00 77.81 232 ILE A O 1
ATOM 1825 N N . THR A 1 233 ? 7.570 13.419 1.127 1.00 75.75 233 THR A N 1
ATOM 1826 C CA . THR A 1 233 ? 7.071 14.126 -0.062 1.00 75.75 233 THR A CA 1
ATOM 1827 C C . THR A 1 233 ? 7.183 15.624 0.192 1.00 75.75 233 THR A C 1
ATOM 1829 O O . THR A 1 233 ? 6.903 16.066 1.305 1.00 75.75 233 THR A O 1
ATOM 1832 N N . VAL A 1 234 ? 7.610 16.371 -0.826 1.00 66.12 234 VAL A N 1
ATOM 1833 C CA . VAL A 1 234 ? 7.685 17.839 -0.849 1.00 66.12 234 VAL A CA 1
ATOM 1834 C C . VAL A 1 234 ? 6.727 18.350 -1.905 1.00 66.12 234 VAL A C 1
ATOM 1836 O O . VAL A 1 234 ? 6.683 17.704 -2.978 1.00 66.12 234 VAL A O 1
#

Secondary structure (DSSP, 8-state):
------------------HHHHHHHHHHHHHHHHHHHHHHHHHHHHHHHHHHHHHHHHTT-S-SEEEEE-TTS-EEEEE-------S-HHHHHHHHGGGHHHH-----------S-HHHHHHHHHHHTTSS---S-PPPHHHHHHHSSS-HHHHHHHHHH--SS-HHHHHHHHHHHH---HHHHHHHHHHHHHHHHHHHHHHHHHHS---S-HHHHHHHHHHH-----------

Radius of gyration: 30.65 Å; chains: 1; bounding box: 68×59×93 Å

Foldseek 3Di:
DDDDDPPDDPPPDDPPQDPVNVVVVVVVVVVVVVVVVVVVVVVVVVVVVCQVVVCVVCVPPPDQKDWDDDPVGDIDMHGDDDDDDCPDPPVVCVVCPPCCVVPDDDDPDDDDDDPDPLVVVLLVCLQVVVVVPDPDQQALVNLLVPQPADPQLSVQLVVQQDLPDLVSQLVSCCPSRVDDSVVSNVSSVSNNVNVSVVVLVVVVVVPPDPDDPVVVSVVSNVVDDDDDDDDDDD